Protein 5J7M (pdb70)

Secondary structure (DSSP, 8-state):
---EE-TTTS--EEETTEEE--GGGG--TT---B--EEE-TT-BPPPB--SSEEEEEEEES-EEEEETTEEEEE-TT-EEEEPTT--EEEE---SSPPEEEEEEEE-HHHHHHHHHHT-/---EE-TTTS--EEETTEEE--GGGG--TT---B--EEE-TT-BPPPB--SSEEEEEEEESEEEEEETTEEEEEETT-EEEEPTT--EEEE---SS--EEEEEEEE-HHHHHHHHHHT-

Sequence (238 aa):
NARTFDLVTGESLFVNDLRVVRWEQYGLGTAPFQAWYSVPPGDESPIDQHPELELSIVVAGTAHVTVGDTVHEVPHGNAFLLNSLEAHVVQNRSADEVLTVFSAYWYPEAATAAAEALANARTFDLVTGESLFVNDLRVVRWEQYGLGTAPFQAWYSVPPGDESPIDQHPELELSIVVAGTAHVTVGDTVHEVPHGNAFLLNSLEAHVVQNRSADEVLTVFSAYWYPEAATAAAEALA

CATH classification: 2.60.120.10

InterPro domains:
  IPR011051 RmlC-like cupin domain superfamily [SSF51182] (30-110)
  IPR013096 Cupin 2, conserved barrel [PF07883] (37-99)
  IPR014710 RmlC-like jelly roll fold [G3DSA:2.60.120.10] (1-120)

Foldseek 3Di:
DLDDDDPVPADWDDDPNKTDRWCVVVVPPPVQWTKKIKAFAFGKHDKDFAQKKKKKAWQWAWKFKDFPHDTDIAGHGGMDIGHHGTIIMIHRNDPGIMIMMMMIIHHPVSVVVVVVVVD/DLDDDDPPPADWDDDPNKTHRWCVVVVPDVVQWTKKIKAPAFGKGDKDFAQKKKKKAKQWAWKFKDWPNDTDIAGHGGMDIGHGGTIMMIGHNDPHIMIMMMMIIHHPVSVVVVVVVVD

Radius of gyration: 17.32 Å; Cα contacts (8 Å, |Δi|>4): 605; chains: 2; bounding box: 40×47×52 Å

Nearest PDB structures (foldseek):
  5j7m-assembly1_B  TM=1.005E+00  e=1.121E-20  Kribbella flavida DSM 17836
  8hjx-assembly1_B  TM=7.640E-01  e=4.076E-07  Thermotoga maritima MSB8
  8hjz-assembly1_B  TM=7.749E-01  e=4.781E-07  Thermotoga maritima MSB8
  8zyg-assembly1_B  TM=7.514E-01  e=5.608E-07  Thermotoga maritima MSB8
  6l2f-assembly1_B  TM=7.512E-01  e=1.385E-06  Thermotoga maritima MSB8

Solvent-accessible surface area: 10996 Å² total

Structure (mmCIF, N/CA/C/O backbone):
data_5J7M
#
_entry.id   5J7M
#
_cell.length_a   61.162
_cell.length_b   61.162
_cell.length_c   120.973
_cell.angle_alpha   90.000
_cell.angle_beta   90.000
_cell.angle_gamma   120.000
#
_symmetry.space_group_name_H-M   'P 61'
#
loop_
_entity.id
_entity.type
_entity.pdbx_description
1 polymer 'Cupin 2 conserved barrel domain protein'
2 non-polymer ETHANOL
3 non-polymer 'NICKEL (II) ION'
4 non-polymer DI(HYDROXYETHYL)ETHER
5 non-polymer 'ACETATE ION'
6 water water
#
loop_
_atom_site.group_PDB
_atom_site.id
_atom_site.type_symbol
_atom_site.label_atom_id
_atom_site.label_alt_id
_atom_site.label_comp_id
_atom_site.label_asym_id
_atom_site.label_entity_id
_atom_site.label_seq_id
_atom_site.pdbx_PDB_ins_code
_atom_site.Cartn_x
_atom_site.Cartn_y
_atom_site.Cartn_z
_atom_site.occupancy
_atom_site.B_iso_or_equiv
_atom_site.auth_seq_id
_atom_site.auth_comp_id
_atom_site.auth_asym_id
_atom_site.auth_atom_id
_atom_site.pdbx_PDB_model_num
ATOM 1 N N . ASN A 1 2 ? 12.190 33.229 16.004 1.00 60.11 -1 ASN A N 1
ATOM 2 C CA . ASN A 1 2 ? 13.492 33.876 15.836 1.00 52.91 -1 ASN A CA 1
ATOM 3 C C . ASN A 1 2 ? 14.568 32.840 15.538 1.00 49.58 -1 ASN A C 1
ATOM 4 O O . ASN A 1 2 ? 15.229 32.908 14.501 1.00 50.36 -1 ASN A 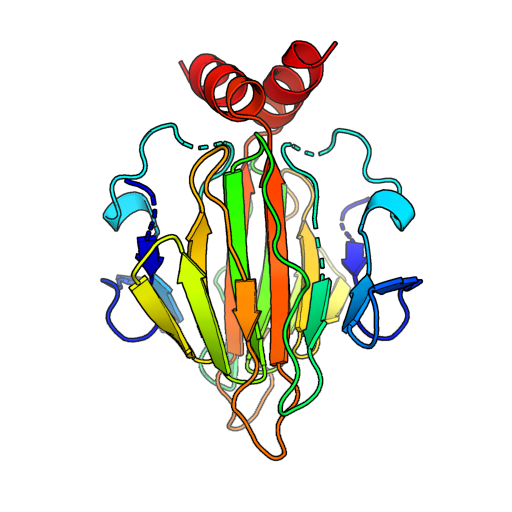O 1
ATOM 6 N N . ALA A 1 3 ? 14.723 31.874 16.451 1.00 45.72 0 ALA A N 1
ATOM 7 C CA . ALA A 1 3 ? 15.769 30.860 16.308 1.00 43.36 0 ALA A CA 1
ATOM 8 C C . ALA A 1 3 ? 15.511 29.944 15.118 1.00 34.42 0 ALA A C 1
ATOM 9 O O . ALA A 1 3 ? 16.436 29.624 14.354 1.00 30.08 0 ALA A O 1
ATOM 19 N N . ARG A 1 5 ? 12.224 28.541 12.274 1.00 33.47 2 ARG A N 1
ATOM 20 C CA . ARG A 1 5 ? 10.885 28.570 11.693 1.00 32.88 2 ARG A CA 1
ATOM 21 C C . ARG A 1 5 ? 10.700 27.370 10.789 1.00 26.15 2 ARG A C 1
ATOM 22 O O . ARG A 1 5 ? 11.633 26.968 10.089 1.00 24.43 2 ARG A O 1
ATOM 30 N N . THR A 1 6 ? 9.495 26.817 10.786 1.00 21.02 3 THR A N 1
ATOM 31 C CA . THR A 1 6 ? 9.137 25.768 9.845 1.00 24.91 3 THR A CA 1
ATOM 32 C C . THR A 1 6 ? 8.086 26.286 8.876 1.00 28.18 3 THR A C 1
ATOM 33 O O . THR A 1 6 ? 7.360 27.244 9.157 1.00 30.64 3 THR A O 1
ATOM 37 N N . PHE A 1 7 ? 8.014 25.634 7.721 1.00 26.33 4 PHE A N 1
ATOM 38 C CA . PHE A 1 7 ? 7.088 26.045 6.678 1.00 25.90 4 PHE A CA 1
ATOM 39 C C . PHE A 1 7 ? 6.432 24.796 6.130 1.00 22.47 4 PHE A C 1
ATOM 40 O O . PHE A 1 7 ? 7.103 23.785 5.902 1.00 20.16 4 PHE A O 1
ATOM 48 N N . ASP A 1 8 ? 5.122 24.865 5.935 1.00 19.62 5 ASP A N 1
ATOM 49 C CA . ASP A 1 8 ? 4.311 23.684 5.651 1.00 21.35 5 ASP A CA 1
ATOM 50 C C . ASP A 1 8 ? 3.743 23.767 4.236 1.00 22.86 5 ASP A C 1
ATOM 51 O O . ASP A 1 8 ? 2.930 24.651 3.932 1.00 19.89 5 ASP A O 1
ATOM 56 N N . LEU A 1 9 ? 4.161 22.834 3.379 1.00 14.87 6 LEU A N 1
ATOM 57 C CA . LEU A 1 9 ? 3.674 22.818 2.001 1.00 21.18 6 LEU A CA 1
ATOM 58 C C . LEU A 1 9 ? 2.157 22.638 1.932 1.00 22.71 6 LEU A C 1
ATOM 59 O O . LEU A 1 9 ? 1.484 23.248 1.096 1.00 22.39 6 LEU A O 1
ATOM 64 N N . VAL A 1 10 ? 1.602 21.797 2.793 1.00 22.16 7 VAL A N 1
ATOM 65 C CA . VAL A 1 10 ? 0.187 21.472 2.677 1.00 26.39 7 VAL A CA 1
ATOM 66 C C . VAL A 1 10 ? -0.718 22.610 3.175 1.00 27.83 7 VAL A C 1
ATOM 67 O O . VAL A 1 10 ? -1.810 22.815 2.635 1.00 26.20 7 VAL A O 1
ATOM 71 N N . THR A 1 11 ? -0.311 23.361 4.200 1.00 16.72 8 THR A N 1
ATOM 72 C CA . THR A 1 11 ? -1.189 24.368 4.787 1.00 24.81 8 THR A CA 1
ATOM 73 C C . THR A 1 11 ? -0.817 25.790 4.433 1.00 25.57 8 THR A C 1
ATOM 74 O O . THR A 1 11 ? -1.503 26.712 4.885 1.00 25.48 8 THR A O 1
ATOM 78 N N . GLY A 1 12 ? 0.272 26.009 3.702 1.00 22.13 9 GLY A N 1
ATOM 79 C CA . GLY A 1 12 ? 0.591 27.361 3.278 1.00 22.68 9 GLY A CA 1
ATOM 80 C C . GLY A 1 12 ? -0.524 27.936 2.426 1.00 19.80 9 GLY A C 1
ATOM 81 O O . GLY A 1 12 ? -1.277 27.207 1.792 1.00 24.27 9 GLY A O 1
ATOM 82 N N . GLU A 1 13 ? -0.647 29.262 2.426 1.00 21.62 10 GLU A N 1
ATOM 83 C CA . GLU A 1 13 ? -1.588 29.884 1.503 1.00 24.77 10 GLU A CA 1
ATOM 84 C C . GLU A 1 13 ? -1.183 29.584 0.063 1.00 19.08 10 GLU A C 1
ATOM 85 O O . GLU A 1 13 ? 0.002 29.572 -0.273 1.00 23.98 10 GLU A O 1
ATOM 91 N N . SER A 1 14 ? -2.171 29.404 -0.799 1.00 17.95 11 SER A N 1
ATOM 92 C CA . SER A 1 14 ? -1.944 29.003 -2.175 1.00 22.19 11 SER A CA 1
ATOM 93 C C . SER A 1 14 ? -2.663 29.950 -3.135 1.00 27.46 11 SER A C 1
ATOM 94 O O . SER A 1 14 ? -3.668 30.573 -2.795 1.00 20.46 11 SER A O 1
ATOM 97 N N . LEU A 1 15 ? -2.119 30.083 -4.334 1.00 19.12 12 LEU A N 1
ATOM 98 C CA . LEU A 1 15 ? -2.895 30.561 -5.463 1.00 23.64 12 LEU A CA 1
ATOM 99 C C . LEU A 1 15 ? -2.716 29.537 -6.568 1.00 22.50 12 LEU A C 1
ATOM 100 O O . LEU A 1 15 ? -1.838 28.675 -6.503 1.00 20.80 12 LEU A O 1
ATOM 105 N N . PHE A 1 16 ? -3.526 29.656 -7.605 1.00 23.94 13 PHE A N 1
ATOM 106 C CA . PHE A 1 16 ? -3.488 28.724 -8.719 1.00 21.31 13 PHE A CA 1
ATOM 107 C C . PHE A 1 16 ? -3.148 29.477 -9.990 1.00 24.90 13 PHE A C 1
ATOM 108 O O . PHE A 1 16 ? -3.726 30.532 -10.275 1.00 26.17 13 PHE A O 1
ATOM 116 N N . VAL A 1 17 ? -2.171 28.959 -10.712 1.00 22.21 14 VAL A N 1
ATOM 117 C CA . VAL A 1 17 ? -1.854 29.400 -12.060 1.00 22.23 14 VAL A CA 1
ATOM 118 C C . VAL A 1 17 ? -2.373 28.286 -12.953 1.00 25.19 14 VAL A C 1
ATOM 119 O O . VAL A 1 17 ? -1.780 27.202 -13.007 1.00 19.73 14 VAL A O 1
ATOM 123 N N . ASN A 1 18 ? -3.497 28.541 -13.617 1.00 20.26 15 ASN A N 1
ATOM 124 C CA . ASN A 1 18 ? -4.267 27.470 -14.229 1.00 24.44 15 ASN A CA 1
ATOM 125 C C . ASN A 1 18 ? -4.536 26.429 -13.156 1.00 25.07 15 ASN A C 1
ATOM 126 O O . ASN A 1 18 ? -5.109 26.767 -12.113 1.00 23.26 15 ASN A O 1
ATOM 131 N N . ASP A 1 19 ? -4.110 25.185 -13.364 1.00 20.26 16 ASP A N 1
ATOM 132 C CA . ASP A 1 19 ? -4.345 24.140 -12.375 1.00 27.13 16 ASP A CA 1
ATOM 133 C C . ASP A 1 19 ? -3.144 23.865 -11.468 1.00 24.33 16 ASP A C 1
ATOM 134 O O . ASP A 1 19 ? -3.208 22.951 -10.644 1.00 23.60 16 ASP A O 1
ATOM 139 N N . LEU A 1 20 ? -2.065 24.635 -11.587 1.00 20.99 17 LEU A N 1
ATOM 140 C CA . LEU A 1 20 ? -0.879 24.465 -10.748 1.00 15.69 17 LEU A CA 1
ATOM 141 C C . LEU A 1 20 ? -1.060 25.222 -9.439 1.00 19.97 17 LEU A C 1
ATOM 142 O O . LEU A 1 20 ? -1.430 26.400 -9.443 1.00 16.93 17 LEU A O 1
ATOM 147 N N . ARG A 1 21 ? -0.780 24.552 -8.331 1.00 16.93 18 ARG A N 1
ATOM 148 C CA . ARG A 1 21 ? -0.899 25.134 -7.003 1.00 16.00 18 ARG A CA 1
ATOM 149 C C . ARG A 1 21 ? 0.448 25.742 -6.632 1.00 18.30 18 ARG A C 1
ATOM 150 O O . ARG A 1 21 ? 1.464 25.039 -6.616 1.00 22.23 18 ARG A O 1
ATOM 158 N N . VAL A 1 22 ? 0.453 27.036 -6.336 1.00 20.49 19 VAL A N 1
ATOM 159 C CA . VAL A 1 22 ? 1.660 27.793 -6.018 1.00 24.87 19 VAL A CA 1
ATOM 160 C C . VAL A 1 22 ? 1.548 28.314 -4.593 1.00 24.01 19 VAL A C 1
ATOM 161 O O . VAL A 1 22 ? 0.583 29.005 -4.254 1.00 24.98 19 VAL A O 1
ATOM 165 N N . VAL A 1 23 ? 2.546 28.013 -3.775 1.00 21.66 20 VAL A N 1
ATOM 166 C CA . VAL A 1 23 ? 2.639 28.512 -2.408 1.00 22.84 20 VAL A CA 1
ATOM 167 C C . VAL A 1 23 ? 3.822 29.479 -2.380 1.00 22.83 20 VAL A C 1
ATOM 168 O O . VAL A 1 23 ? 4.986 29.058 -2.354 1.00 22.35 20 VAL A O 1
ATOM 172 N N . ARG A 1 24 ? 3.543 30.779 -2.395 1.00 22.39 21 ARG A N 1
ATOM 173 C CA . ARG A 1 24 ? 4.596 31.797 -2.442 1.00 21.87 21 ARG A CA 1
ATOM 174 C C . ARG A 1 24 ? 5.080 32.153 -1.042 1.00 21.32 21 ARG A C 1
ATOM 175 O O . ARG A 1 24 ? 4.277 32.366 -0.131 1.00 19.89 21 ARG A O 1
ATOM 183 N N . TRP A 1 25 ? 6.403 32.240 -0.875 1.00 19.45 22 TRP A N 1
ATOM 184 C CA . TRP A 1 25 ? 6.948 32.471 0.458 1.00 22.65 22 TRP A CA 1
ATOM 185 C C . TRP A 1 25 ? 6.854 33.927 0.909 1.00 30.61 22 TRP A C 1
ATOM 186 O O . TRP A 1 25 ? 7.146 34.207 2.083 1.00 27.11 22 TRP A O 1
ATOM 197 N N . GLU A 1 26 ? 6.447 34.849 0.022 1.00 25.26 23 GLU A N 1
ATOM 198 C CA . GLU A 1 26 ? 6.070 36.192 0.465 1.00 26.15 23 GLU A CA 1
ATOM 199 C C . GLU A 1 26 ? 5.163 36.146 1.685 1.00 22.13 23 GLU A C 1
ATOM 200 O O . GLU A 1 26 ? 5.246 37.021 2.549 1.00 23.90 23 GLU A O 1
ATOM 206 N N . GLN A 1 27 ? 4.314 35.119 1.795 1.00 23.20 24 GLN A N 1
ATOM 207 C CA . GLN A 1 27 ? 3.352 35.042 2.889 1.00 27.14 24 GLN A CA 1
ATOM 208 C C . GLN A 1 27 ? 3.995 34.839 4.257 1.00 28.97 24 GLN A C 1
ATOM 209 O O . GLN A 1 27 ? 3.302 34.984 5.270 1.00 25.78 24 GLN A O 1
ATOM 215 N N . TYR A 1 28 ? 5.273 34.480 4.320 1.00 21.47 25 TYR A N 1
ATOM 216 C CA . TYR A 1 28 ? 5.908 34.249 5.606 1.00 24.46 25 TYR A CA 1
ATOM 217 C C . TYR A 1 28 ? 6.580 35.491 6.173 1.00 28.55 25 TYR A C 1
ATOM 218 O O . TYR A 1 28 ? 7.063 35.443 7.310 1.00 29.64 25 TYR A O 1
ATOM 227 N N . GLY A 1 29 ? 6.617 36.588 5.417 1.00 26.49 26 GLY A N 1
ATOM 228 C CA . GLY A 1 29 ? 7.168 37.838 5.897 1.00 29.19 26 GLY A CA 1
ATOM 229 C C . GLY A 1 29 ? 8.607 37.684 6.339 1.00 36.09 26 GLY A C 1
ATOM 230 O O . GLY A 1 29 ? 8.966 38.065 7.455 1.00 36.52 26 GLY A O 1
ATOM 231 N N . LEU A 1 30 ? 9.435 37.085 5.487 1.00 30.78 27 LEU A N 1
ATOM 232 C CA . LEU A 1 30 ? 10.828 36.874 5.843 1.00 34.13 27 LEU A CA 1
ATOM 233 C C . LEU A 1 30 ? 11.676 38.102 5.579 1.00 39.88 27 LEU A C 1
ATOM 234 O O . LEU A 1 30 ? 12.859 38.108 5.939 1.00 31.67 27 LEU A O 1
ATOM 239 N N . GLY A 1 31 ? 11.093 39.127 4.963 1.00 46.23 28 GLY A N 1
ATOM 240 C CA . GLY A 1 31 ? 11.799 40.334 4.607 1.00 40.25 28 GLY A CA 1
ATOM 241 C C . GLY A 1 31 ? 13.110 40.063 3.911 1.00 36.69 28 GLY A C 1
ATOM 242 O O . GLY A 1 31 ? 13.148 39.451 2.843 1.00 33.34 28 GLY A O 1
ATOM 243 N N . THR A 1 32 ? 14.191 40.476 4.562 1.00 38.32 29 THR A N 1
ATOM 244 C CA . THR A 1 32 ? 15.524 40.542 3.991 1.00 39.75 29 THR A CA 1
ATOM 245 C C . THR A 1 32 ? 16.426 39.377 4.400 1.00 35.18 29 THR A C 1
ATOM 246 O O . THR A 1 32 ? 17.593 39.339 3.992 1.00 41.76 29 THR A O 1
ATOM 250 N N . ALA A 1 33 ? 15.904 38.413 5.164 1.00 36.50 30 ALA A N 1
ATOM 251 C CA . ALA A 1 33 ? 16.736 37.381 5.774 1.00 29.70 30 ALA A CA 1
ATOM 252 C C . ALA A 1 33 ? 17.347 36.440 4.749 1.00 27.92 30 ALA A C 1
ATOM 253 O O . ALA A 1 33 ? 18.439 35.910 4.975 1.00 28.95 30 ALA A O 1
ATOM 263 N N . PRO A 1 35 ? 18.611 35.682 0.665 1.00 26.54 32 PRO A N 1
ATOM 264 C CA . PRO A 1 35 ? 19.068 36.431 -0.514 1.00 24.30 32 PRO A CA 1
ATOM 265 C C . PRO A 1 35 ? 18.378 35.982 -1.793 1.00 25.84 32 PRO A C 1
ATOM 266 O O . PRO A 1 35 ? 18.924 36.107 -2.895 1.00 27.25 32 PRO A O 1
ATOM 270 N N . PHE A 1 36 ? 17.169 35.454 -1.658 1.00 17.96 33 PHE A N 1
ATOM 271 C CA . PHE A 1 36 ? 16.411 34.975 -2.799 1.00 15.32 33 PHE A CA 1
ATOM 272 C C . PHE A 1 36 ? 14.944 34.926 -2.408 1.00 18.79 33 PHE A C 1
ATOM 273 O O . PHE A 1 36 ? 14.601 34.962 -1.225 1.00 21.76 33 PHE A O 1
ATOM 281 N N . GLN A 1 37 ? 14.084 34.823 -3.409 1.00 17.00 34 GLN A N 1
ATOM 282 C CA . GLN A 1 37 ? 12.672 34.545 -3.173 1.00 22.96 34 GLN A CA 1
ATOM 283 C C . GLN A 1 37 ? 12.411 33.057 -3.360 1.00 20.87 34 GLN A C 1
ATOM 284 O O . GLN A 1 37 ? 13.220 32.349 -3.961 1.00 19.96 34 GLN A O 1
ATOM 290 N N . ALA A 1 38 ? 11.273 32.579 -2.845 1.00 14.46 35 ALA A N 1
ATOM 291 C CA . ALA A 1 38 ? 10.998 31.145 -2.941 1.00 21.41 35 ALA A CA 1
ATOM 292 C C . ALA A 1 38 ? 9.512 30.843 -3.076 1.00 24.06 35 ALA A C 1
ATOM 293 O O . ALA A 1 38 ? 8.649 31.681 -2.811 1.00 18.67 35 ALA A O 1
ATOM 303 N N . TRP A 1 40 ? 6.804 26.929 -3.329 1.00 15.64 37 TRP A N 1
ATOM 304 C CA . TRP A 1 40 ? 6.508 25.601 -3.847 1.00 20.73 37 TRP A CA 1
ATOM 305 C C . TRP A 1 40 ? 5.483 25.745 -4.962 1.00 18.62 37 TRP A C 1
ATOM 306 O O . TRP A 1 40 ? 4.654 26.659 -4.950 1.00 19.69 37 TRP A O 1
ATOM 317 N N . TYR A 1 41 ? 5.550 24.847 -5.933 1.00 15.27 38 TYR A N 1
ATOM 318 C CA . TYR A 1 41 ? 4.440 24.664 -6.853 1.00 19.83 38 TYR A CA 1
ATOM 319 C C . TYR A 1 41 ? 4.296 23.185 -7.150 1.00 14.18 38 TYR A C 1
ATOM 320 O O . TYR A 1 41 ? 5.271 22.428 -7.119 1.00 18.03 38 TYR A O 1
ATOM 329 N N . SER A 1 42 ? 3.060 22.786 -7.408 1.00 14.84 39 SER A N 1
ATOM 330 C CA . SER A 1 42 ? 2.699 21.412 -7.710 1.00 12.21 39 SER A CA 1
ATOM 331 C C . SER A 1 42 ? 1.990 21.371 -9.053 1.00 25.60 39 SER A C 1
ATOM 332 O O . SER A 1 42 ? 1.145 22.222 -9.352 1.00 22.91 39 SER A O 1
ATOM 335 N N . VAL A 1 43 ? 2.362 20.402 -9.870 1.00 17.29 40 VAL A N 1
ATOM 336 C CA . VAL A 1 43 ? 1.824 20.250 -11.214 1.00 17.74 40 VAL A CA 1
ATOM 337 C C . VAL A 1 43 ? 0.981 18.981 -11.214 1.00 24.57 40 VAL A C 1
ATOM 338 O O . VAL A 1 43 ? 1.505 17.907 -10.890 1.00 22.60 40 VAL A O 1
ATOM 342 N N . PRO A 1 44 ? -0.304 19.048 -11.551 1.00 29.28 41 PRO A N 1
ATOM 343 C CA . PRO A 1 44 ? -1.129 17.827 -11.604 1.00 22.63 41 PRO A CA 1
ATOM 344 C C . PRO A 1 44 ? -0.619 16.867 -12.663 1.00 25.49 41 PRO A C 1
ATOM 345 O O . PRO A 1 44 ? 0.090 17.270 -13.597 1.00 21.85 41 PRO A O 1
ATOM 349 N N . PRO A 1 45 ? -0.964 15.587 -12.561 1.00 28.85 42 PRO A N 1
ATOM 350 C CA . PRO A 1 45 ? -0.525 14.628 -13.578 1.00 26.04 42 PRO A CA 1
ATOM 351 C C . PRO A 1 45 ? -1.031 15.020 -14.961 1.00 22.95 42 PRO A C 1
ATOM 352 O O . PRO A 1 45 ? -2.167 15.466 -15.126 1.00 31.20 42 PRO A O 1
ATOM 356 N N . GLY A 1 46 ? -0.158 14.877 -15.954 1.00 23.72 43 GLY A N 1
ATOM 357 C CA . GLY A 1 46 ? -0.487 15.235 -17.322 1.00 20.44 43 GLY A CA 1
ATOM 358 C C . GLY A 1 46 ? -0.629 16.715 -17.599 1.00 25.44 43 GLY A C 1
ATOM 359 O O . GLY A 1 46 ? -1.171 17.083 -18.641 1.00 34.57 43 GLY A O 1
ATOM 360 N N . ASP A 1 47 ? -0.164 17.578 -16.711 1.00 26.74 44 ASP A N 1
ATOM 361 C CA . ASP A 1 47 ? -0.294 19.019 -16.882 1.00 22.36 44 ASP A CA 1
ATOM 362 C C . ASP A 1 47 ? 1.079 19.660 -17.064 1.00 26.24 44 ASP A C 1
ATOM 363 O O . ASP A 1 47 ? 2.122 19.008 -16.913 1.00 21.62 44 ASP A O 1
ATOM 368 N N . GLU A 1 48 ? 1.079 20.956 -17.388 1.00 25.15 45 GLU A N 1
ATOM 369 C CA . GLU A 1 48 ? 2.340 21.671 -17.521 1.00 27.61 45 GLU A CA 1
ATOM 370 C C . GLU A 1 48 ? 2.160 23.147 -17.186 1.00 29.40 45 GLU A C 1
ATOM 371 O O . GLU A 1 48 ? 1.065 23.703 -17.309 1.00 29.99 45 GLU A O 1
ATOM 377 N N . SER A 1 49 ? 3.254 23.772 -16.760 1.00 23.30 46 SER A N 1
ATOM 378 C CA . SER A 1 49 ? 3.229 25.193 -16.466 1.00 25.62 46 SER A CA 1
ATOM 379 C C . SER A 1 49 ? 3.070 25.997 -17.753 1.00 26.45 46 SER A C 1
ATOM 380 O O . SER A 1 49 ? 3.466 25.544 -18.829 1.00 27.54 46 SER A O 1
ATOM 383 N N . PRO A 1 50 ? 2.490 27.192 -17.673 1.00 28.82 47 PRO A N 1
ATOM 384 C CA . PRO A 1 50 ? 2.621 28.139 -18.786 1.00 20.58 47 PRO A CA 1
ATOM 385 C C . PRO A 1 50 ? 4.084 28.502 -18.993 1.00 23.50 47 PRO A C 1
ATOM 386 O O . PRO A 1 50 ? 4.892 28.470 -18.059 1.00 32.15 47 PRO A O 1
ATOM 390 N N . ILE A 1 51 ? 4.435 28.834 -20.237 1.00 21.44 48 ILE A N 1
ATOM 391 C CA . ILE A 1 51 ? 5.826 29.180 -20.527 1.00 25.21 48 ILE A CA 1
ATOM 392 C C . ILE A 1 51 ? 6.250 30.336 -19.631 1.00 29.56 48 ILE A C 1
ATOM 393 O O . ILE A 1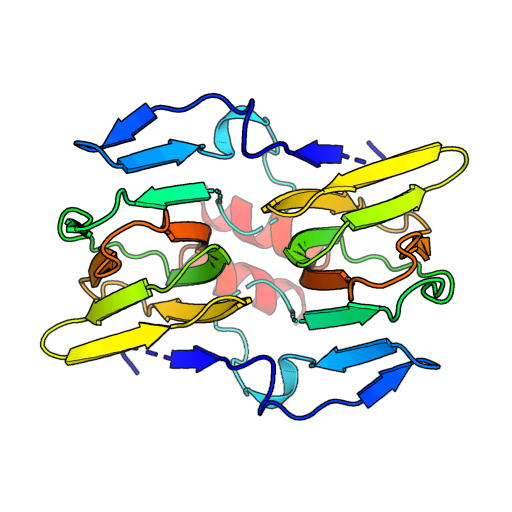 51 ? 5.497 31.298 -19.418 1.00 26.11 48 ILE A O 1
ATOM 398 N N . ASP A 1 52 ? 7.444 30.220 -19.053 1.00 27.27 49 ASP A N 1
ATOM 399 C CA . ASP A 1 52 ? 7.926 31.179 -18.076 1.00 26.81 49 ASP A CA 1
ATOM 400 C C . ASP A 1 52 ? 9.287 31.687 -18.517 1.00 27.01 49 ASP A C 1
ATOM 401 O O . ASP A 1 52 ? 10.099 30.919 -19.038 1.00 29.71 49 ASP A O 1
ATOM 406 N N . GLN A 1 53 ? 9.538 32.979 -18.303 1.00 21.56 50 GLN A N 1
ATOM 407 C CA . GLN A 1 53 ? 10.835 33.575 -18.623 1.00 23.93 50 GLN A CA 1
ATOM 408 C C . GLN A 1 53 ? 11.001 34.825 -17.768 1.00 30.04 50 GLN A C 1
ATOM 409 O O . GLN A 1 53 ? 10.063 35.618 -17.674 1.00 29.86 50 GLN A O 1
ATOM 415 N N . HIS A 1 54 ? 12.165 35.003 -17.139 1.00 27.35 51 HIS A N 1
ATOM 416 C CA . HIS A 1 54 ? 12.340 36.097 -16.185 1.00 28.14 51 HIS A CA 1
ATOM 417 C C . HIS A 1 54 ? 13.832 36.345 -15.982 1.00 26.48 51 HIS A C 1
ATOM 418 O O . HIS A 1 54 ? 14.648 35.439 -16.186 1.00 25.30 51 HIS A O 1
ATOM 425 N N . PRO A 1 55 ? 14.220 37.561 -15.567 1.00 26.95 52 PRO A N 1
ATOM 426 C CA . PRO A 1 55 ? 15.646 37.820 -15.345 1.00 29.67 52 PRO A CA 1
ATOM 427 C C . PRO A 1 55 ? 16.216 37.029 -14.192 1.00 30.52 52 PRO A C 1
ATOM 428 O O . PRO A 1 55 ? 17.426 36.776 -14.188 1.00 24.88 52 PRO A O 1
ATOM 432 N N . GLU A 1 56 ? 15.396 36.608 -13.228 1.00 24.32 53 GLU A N 1
ATOM 433 C CA . GLU A 1 56 ? 15.934 35.849 -12.109 1.00 20.89 53 GLU A CA 1
ATOM 434 C C . GLU A 1 56 ? 16.447 34.502 -12.582 1.00 22.32 53 GLU A C 1
ATOM 435 O O . GLU A 1 56 ? 15.820 33.847 -13.417 1.00 26.97 53 GLU A O 1
ATOM 441 N N . LEU A 1 57 ? 17.610 34.102 -12.063 1.00 23.67 54 LEU A N 1
ATOM 442 C CA . LEU A 1 57 ? 17.961 32.690 -12.085 1.00 21.90 54 LEU A CA 1
ATOM 443 C C . LEU A 1 57 ? 17.029 31.935 -11.148 1.00 24.21 54 LEU A C 1
ATOM 444 O O . LEU A 1 57 ? 16.471 32.498 -10.204 1.00 23.03 54 LEU A O 1
ATOM 449 N N . GLU A 1 58 ? 16.869 30.642 -11.404 1.00 21.30 55 GLU A N 1
ATOM 450 C CA . GLU A 1 58 ? 15.950 29.831 -10.612 1.00 19.11 55 GLU A CA 1
ATOM 451 C C . GLU A 1 58 ? 16.561 28.469 -10.362 1.00 19.97 55 GLU A C 1
ATOM 452 O O . GLU A 1 58 ? 16.876 27.743 -11.313 1.00 23.60 55 GLU A O 1
ATOM 458 N N . LEU A 1 59 ? 16.698 28.125 -9.083 1.00 18.34 56 LEU A N 1
ATOM 459 C CA . LEU A 1 59 ? 17.096 26.796 -8.644 1.00 12.97 56 LEU A CA 1
ATOM 460 C C . LEU A 1 59 ? 15.859 26.059 -8.154 1.00 20.21 56 LEU A C 1
ATOM 461 O O . LEU A 1 59 ? 15.140 26.559 -7.281 1.00 24.22 56 LEU A O 1
ATOM 466 N N . SER A 1 60 ? 15.613 24.877 -8.709 1.00 21.00 57 SER A N 1
ATOM 467 C CA . SER A 1 60 ? 14.434 24.089 -8.380 1.00 14.53 57 SER A CA 1
ATOM 468 C C . SER A 1 60 ? 14.860 22.726 -7.864 1.00 18.60 57 SER A C 1
ATOM 469 O O . SER A 1 60 ? 15.681 22.048 -8.490 1.00 21.19 57 SER A O 1
ATOM 472 N N . ILE A 1 61 ? 14.305 22.334 -6.729 1.00 15.60 58 ILE A N 1
ATOM 473 C CA . ILE A 1 61 ? 14.468 20.991 -6.188 1.00 16.15 58 ILE A CA 1
ATOM 474 C C . ILE A 1 61 ? 13.181 20.217 -6.429 1.00 21.95 58 ILE A C 1
ATOM 475 O O . ILE A 1 61 ? 12.095 20.693 -6.078 1.00 19.22 58 ILE A O 1
ATOM 480 N N . VAL A 1 62 ? 13.288 19.012 -6.977 1.00 18.36 59 VAL A N 1
ATOM 481 C CA . VAL A 1 62 ? 12.093 18.196 -7.175 1.00 13.82 59 VAL A CA 1
ATOM 482 C C . VAL A 1 62 ? 11.796 17.491 -5.863 1.00 21.09 59 VAL A C 1
ATOM 483 O O . VAL A 1 62 ? 12.485 16.536 -5.498 1.00 19.28 59 VAL A O 1
ATOM 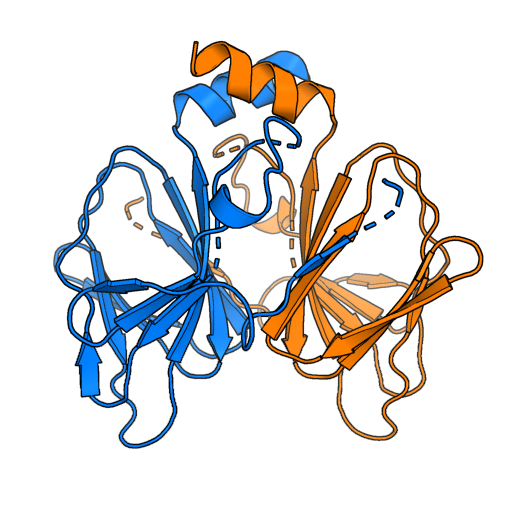487 N N . VAL A 1 63 ? 10.763 17.959 -5.160 1.00 19.58 60 VAL A N 1
ATOM 488 C CA . VAL A 1 63 ? 10.415 17.408 -3.852 1.00 24.24 60 VAL A CA 1
ATOM 489 C C . VAL A 1 63 ? 9.615 16.100 -3.968 1.00 28.20 60 VAL A C 1
ATOM 490 O O . VAL A 1 63 ? 9.727 15.215 -3.106 1.00 28.21 60 VAL A O 1
ATOM 494 N N . ALA A 1 64 ? 8.797 15.956 -5.005 1.00 22.68 61 ALA A N 1
ATOM 495 C CA . ALA A 1 64 ? 7.999 14.755 -5.211 1.00 19.23 61 ALA A CA 1
ATOM 496 C C . ALA A 1 64 ? 7.718 14.601 -6.698 1.00 19.84 61 ALA A C 1
ATOM 497 O O . ALA A 1 64 ? 7.522 15.594 -7.402 1.00 19.01 61 ALA A O 1
ATOM 499 N N . GLY A 1 65 ? 7.717 13.364 -7.174 1.00 13.84 62 GLY A N 1
ATOM 500 C CA . GLY A 1 65 ? 7.441 13.113 -8.576 1.00 15.22 62 GLY A CA 1
ATOM 501 C C . GLY A 1 65 ? 8.648 13.337 -9.471 1.00 17.44 62 GLY A C 1
ATOM 502 O O . GLY A 1 65 ? 9.796 13.288 -9.038 1.00 23.03 62 GLY A O 1
ATOM 503 N N . THR A 1 66 ? 8.361 13.593 -10.752 1.00 20.24 63 THR A N 1
ATOM 504 C CA . THR A 1 66 ? 9.365 13.744 -11.800 1.00 25.25 63 THR A CA 1
ATOM 505 C C . THR A 1 66 ? 9.025 14.946 -12.676 1.00 23.54 63 THR A C 1
ATOM 506 O O . THR A 1 66 ? 7.892 15.072 -13.147 1.00 17.85 63 THR A O 1
ATOM 510 N N . ALA A 1 67 ? 10.010 15.816 -12.907 1.00 18.51 64 ALA A N 1
ATOM 511 C CA . ALA A 1 67 ? 9.833 16.964 -13.786 1.00 19.00 64 ALA A CA 1
ATOM 512 C C . ALA A 1 67 ? 10.422 16.683 -15.164 1.00 21.41 64 ALA A C 1
ATOM 513 O O . ALA A 1 67 ? 11.512 16.119 -15.286 1.00 24.49 64 ALA A O 1
ATOM 515 N N . HIS A 1 68 ?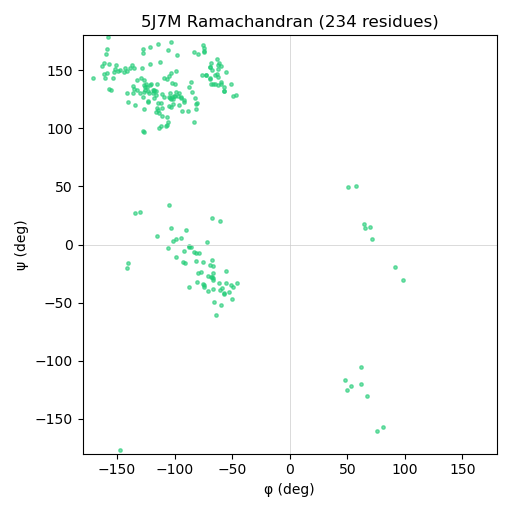 9.696 17.088 -16.197 1.00 19.11 65 HIS A N 1
ATOM 516 C CA . HIS A 1 68 ? 10.233 17.222 -17.548 1.00 24.40 65 HIS A CA 1
ATOM 517 C C . HIS A 1 68 ? 10.274 18.706 -17.870 1.00 28.17 65 HIS A C 1
ATOM 518 O O . HIS A 1 68 ? 9.225 19.343 -18.007 1.00 26.90 65 HIS A O 1
ATOM 525 N N . VAL A 1 69 ? 11.479 19.260 -17.958 1.00 26.58 66 VAL A N 1
ATOM 526 C CA . VAL A 1 69 ? 11.670 20.689 -18.156 1.00 25.08 66 VAL A CA 1
ATOM 527 C C . VAL A 1 69 ? 12.048 20.915 -19.608 1.00 22.93 66 VAL A C 1
ATOM 528 O O . VAL A 1 69 ? 13.079 20.415 -20.069 1.00 25.80 66 VAL A O 1
ATOM 532 N N . THR A 1 70 ? 11.223 21.660 -20.336 1.00 23.19 67 THR A N 1
ATOM 533 C CA . THR A 1 70 ? 11.590 22.133 -21.669 1.00 24.34 67 THR A CA 1
ATOM 534 C C . THR A 1 70 ? 12.196 23.531 -21.566 1.00 24.21 67 THR A C 1
ATOM 535 O O . THR A 1 70 ? 11.518 24.479 -21.157 1.00 26.43 67 THR A O 1
ATOM 539 N N . VAL A 1 71 ? 13.473 23.658 -21.912 1.00 26.99 68 VAL A N 1
ATOM 540 C CA . VAL A 1 71 ? 14.134 24.957 -22.000 1.00 36.10 68 VAL A CA 1
ATOM 541 C C . VAL A 1 71 ? 14.510 25.165 -23.453 1.00 48.24 68 VAL A C 1
ATOM 542 O O . VAL A 1 71 ? 15.287 24.383 -24.022 1.00 42.68 68 VAL A O 1
ATOM 546 N N . GLY A 1 72 ? 13.942 26.205 -24.056 1.00 63.63 69 GLY A N 1
ATOM 547 C CA . GLY A 1 72 ? 14.100 26.412 -25.476 1.00 68.50 69 GLY A CA 1
ATOM 548 C C . GLY A 1 72 ? 13.510 25.254 -26.245 1.00 65.38 69 GLY A C 1
ATOM 549 O O . GLY A 1 72 ? 12.286 25.106 -26.316 1.00 69.01 69 GLY A O 1
ATOM 550 N N . ASP A 1 73 ? 14.376 24.399 -26.784 1.00 56.52 70 ASP A N 1
ATOM 551 C CA . ASP A 1 73 ? 13.966 23.309 -27.657 1.00 54.60 70 ASP A CA 1
ATOM 552 C C . ASP A 1 73 ? 14.247 21.935 -27.065 1.00 47.67 70 ASP A C 1
ATOM 553 O O . ASP A 1 73 ? 14.068 20.929 -27.759 1.00 48.81 70 ASP A O 1
ATOM 558 N N . THR A 1 74 ? 14.679 21.860 -25.807 1.00 41.12 71 THR A N 1
ATOM 559 C CA . THR A 1 74 ? 15.263 20.646 -25.253 1.00 37.28 71 THR A CA 1
ATOM 560 C C . THR A 1 74 ? 14.553 20.225 -23.973 1.00 31.07 71 THR A C 1
ATOM 561 O O . THR A 1 74 ? 14.365 21.041 -23.067 1.00 30.86 71 THR A O 1
ATOM 565 N N . VAL A 1 75 ? 14.218 18.940 -23.881 1.00 26.31 72 VAL A N 1
ATOM 566 C CA . VAL A 1 75 ? 13.530 18.379 -22.729 1.00 24.65 72 VAL A CA 1
ATOM 567 C C . VAL A 1 75 ? 14.540 17.708 -21.804 1.00 28.46 72 VAL A C 1
ATOM 568 O O . VAL A 1 75 ? 15.368 16.907 -22.246 1.00 28.83 72 VAL A O 1
ATOM 572 N N . HIS A 1 76 ? 14.462 18.022 -20.516 1.00 26.25 73 HIS A N 1
ATOM 573 C CA . HIS A 1 76 ? 15.328 17.435 -19.504 1.00 22.08 73 HIS A CA 1
ATOM 574 C C . HIS A 1 76 ? 14.458 16.783 -18.445 1.00 2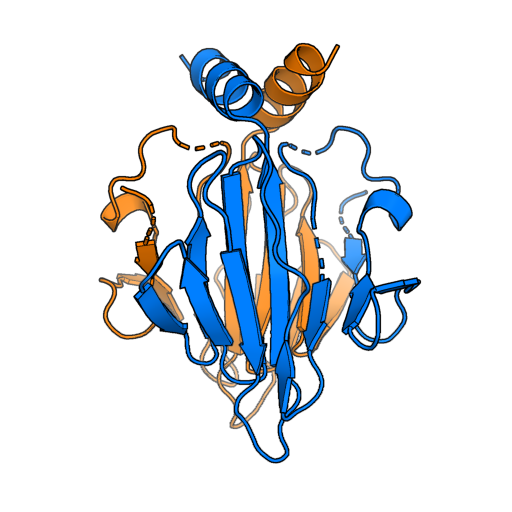0.02 73 HIS A C 1
ATOM 575 O O . HIS A 1 76 ? 13.513 17.402 -17.952 1.00 19.39 73 HIS A O 1
ATOM 582 N N . GLU A 1 77 ? 14.778 15.550 -18.086 1.00 16.07 74 GLU A N 1
ATOM 583 C CA . GLU A 1 77 ? 14.037 14.845 -17.051 1.00 23.51 74 GLU A CA 1
ATOM 584 C C . GLU A 1 77 ? 14.761 14.995 -15.720 1.00 19.98 74 GLU A C 1
ATOM 585 O O . GLU A 1 77 ? 15.974 14.776 -15.638 1.00 19.69 74 GLU A O 1
ATOM 591 N N . VAL A 1 78 ? 14.019 15.376 -14.688 1.00 18.25 75 VAL A N 1
ATOM 592 C CA . VAL A 1 78 ? 14.611 15.636 -13.380 1.00 23.25 75 VAL A CA 1
ATOM 593 C C . VAL A 1 78 ? 13.846 14.821 -12.354 1.00 23.49 75 VAL A C 1
ATOM 594 O O . VAL A 1 78 ? 12.782 15.257 -11.890 1.00 18.52 75 VAL A O 1
ATOM 598 N N . PRO A 1 79 ? 14.351 13.652 -11.967 1.00 21.91 76 PRO A N 1
ATOM 599 C CA . PRO A 1 79 ? 13.592 12.782 -11.072 1.00 26.03 76 PRO A CA 1
ATOM 600 C C . PRO A 1 79 ? 13.629 13.314 -9.647 1.00 25.28 76 PRO A C 1
ATOM 601 O O . PRO A 1 79 ? 14.347 14.262 -9.316 1.00 23.73 76 PRO A O 1
ATOM 605 N N . HIS A 1 80 ? 12.811 12.676 -8.811 1.00 28.19 77 HIS A N 1
ATOM 606 C CA . HIS A 1 80 ? 12.643 13.038 -7.410 1.00 18.86 77 HIS A CA 1
ATOM 607 C C . HIS A 1 80 ? 13.982 13.251 -6.711 1.00 20.85 77 HIS A C 1
ATOM 608 O O . HIS A 1 80 ? 14.867 12.395 -6.761 1.00 17.20 77 HIS A O 1
ATOM 615 N N . GLY A 1 81 ? 14.118 14.394 -6.041 1.00 20.75 78 GLY A N 1
ATOM 616 C CA . GLY A 1 81 ? 15.284 14.683 -5.241 1.00 17.71 78 GLY A CA 1
ATOM 617 C C . GLY A 1 81 ? 16.394 15.404 -5.968 1.00 23.94 78 GLY A C 1
ATOM 618 O O . GLY A 1 81 ? 17.252 16.000 -5.314 1.00 25.55 78 GLY A O 1
ATOM 619 N N . ASN A 1 82 ? 16.413 15.361 -7.297 1.00 18.32 79 ASN A N 1
ATOM 620 C CA . ASN A 1 82 ? 17.425 16.098 -8.027 1.00 16.60 79 ASN A CA 1
ATOM 621 C C . ASN A 1 82 ? 17.012 17.560 -8.197 1.00 21.29 79 ASN A C 1
ATOM 622 O O . ASN A 1 82 ? 15.859 17.944 -8.000 1.00 24.48 79 ASN A O 1
ATOM 627 N N . ALA A 1 83 ? 17.980 18.377 -8.588 1.00 18.00 80 ALA A N 1
ATOM 628 C CA . ALA A 1 83 ? 17.788 19.812 -8.730 1.00 21.41 80 ALA A CA 1
ATOM 629 C C . ALA A 1 83 ? 18.093 20.251 -10.155 1.00 17.45 80 ALA A C 1
ATOM 630 O O . ALA A 1 83 ? 18.865 19.609 -10.874 1.00 17.62 80 ALA A O 1
ATOM 632 N N . PHE A 1 84 ? 17.496 21.366 -10.568 1.00 14.74 81 PHE A N 1
ATOM 633 C CA . PHE A 1 84 ? 17.931 21.987 -11.810 1.00 21.31 81 PHE A CA 1
ATOM 634 C C . PHE A 1 84 ? 18.056 23.490 -11.620 1.00 24.74 81 PHE A C 1
ATOM 635 O O . PHE A 1 84 ? 17.382 24.093 -10.784 1.00 19.89 81 PHE A O 1
ATOM 643 N N . LEU A 1 85 ? 18.949 24.088 -12.395 1.00 22.07 82 LEU A N 1
ATOM 644 C CA . LEU A 1 85 ? 19.218 25.514 -12.303 1.00 21.56 82 LEU A CA 1
ATOM 645 C C . LEU A 1 85 ? 18.979 26.128 -13.673 1.00 18.98 82 LEU A C 1
ATOM 646 O O . LEU A 1 85 ? 19.576 25.689 -14.662 1.00 16.95 82 LEU A O 1
ATOM 651 N N . LEU A 1 86 ? 18.077 27.109 -13.732 1.00 19.44 83 LEU A N 1
ATOM 652 C CA . LEU A 1 86 ? 17.747 27.831 -14.956 1.00 21.06 83 LEU A CA 1
ATOM 653 C C . LEU A 1 86 ? 18.534 29.131 -15.006 1.00 25.95 83 LEU A C 1
ATOM 654 O O . LEU A 1 86 ? 18.501 29.918 -14.051 1.00 23.30 83 LEU A O 1
ATOM 659 N N . ASN A 1 87 ? 19.225 29.364 -16.118 1.00 25.56 84 ASN A N 1
ATOM 660 C CA . ASN A 1 87 ? 19.932 30.625 -16.261 1.00 21.39 84 ASN A CA 1
ATOM 661 C C . ASN A 1 87 ? 18.953 31.771 -16.546 1.00 35.15 84 ASN A C 1
ATOM 662 O O . ASN A 1 87 ? 17.778 31.574 -16.895 1.00 25.21 84 ASN A O 1
ATOM 667 N N . SER A 1 88 ? 19.472 32.989 -16.388 1.00 33.25 85 SER A N 1
ATOM 668 C CA . SER A 1 88 ? 18.677 34.198 -16.536 1.00 26.80 85 SER A CA 1
ATOM 669 C C . SER A 1 88 ? 18.031 34.264 -17.921 1.00 25.90 85 SER A C 1
ATOM 670 O O . SER A 1 88 ? 18.683 34.018 -18.944 1.00 19.17 85 SER A O 1
ATOM 673 N N . LEU A 1 89 ? 16.729 34.555 -17.942 1.00 24.42 86 LEU A N 1
ATOM 674 C CA . LEU A 1 89 ? 15.924 34.776 -19.151 1.00 33.27 86 LEU A CA 1
ATOM 675 C C . LEU A 1 89 ? 15.792 33.544 -20.046 1.00 29.42 86 LEU A C 1
ATOM 676 O O . LEU A 1 89 ? 15.408 33.672 -21.210 1.00 33.26 86 LEU A O 1
ATOM 681 N N . GLU A 1 90 ? 16.064 32.342 -19.543 1.00 26.24 87 GLU A N 1
ATOM 682 C CA . GLU A 1 90 ? 15.801 31.136 -20.324 1.00 24.79 87 GLU A CA 1
ATOM 683 C C . GLU A 1 90 ? 14.322 30.771 -20.207 1.00 29.39 87 GLU A C 1
ATOM 684 O O . GLU A 1 90 ? 13.811 30.562 -19.100 1.00 35.51 87 GLU A O 1
ATOM 690 N N . ALA A 1 91 ? 13.626 30.719 -21.338 1.00 29.74 88 ALA A N 1
ATOM 691 C CA . ALA A 1 91 ? 12.219 30.352 -21.309 1.00 25.21 88 ALA A CA 1
ATOM 692 C C . ALA A 1 91 ? 12.098 28.887 -20.922 1.00 29.92 88 ALA A C 1
ATOM 693 O O . ALA A 1 91 ? 12.895 28.046 -21.360 1.00 27.04 88 ALA A O 1
ATOM 695 N N . HIS A 1 92 ? 11.128 28.579 -20.062 1.00 21.34 89 HIS A N 1
ATOM 696 C CA . HIS A 1 92 ? 10.992 27.208 -19.592 1.00 19.25 89 HIS A CA 1
ATOM 697 C C . HIS A 1 92 ? 9.529 26.835 -19.440 1.00 16.87 89 HIS A C 1
ATOM 698 O O . HIS A 1 92 ? 8.666 27.679 -19.199 1.00 20.62 89 HIS A O 1
ATOM 705 N N . VAL A 1 93 ? 9.277 25.546 -19.587 1.00 19.13 90 VAL A N 1
ATOM 706 C CA . VAL A 1 93 ? 7.992 24.921 -19.334 1.00 20.60 90 VAL A CA 1
ATOM 707 C C . VAL A 1 93 ? 8.258 23.686 -18.486 1.00 22.45 90 VAL A C 1
ATOM 708 O O . VAL A 1 93 ? 9.175 22.912 -18.784 1.00 21.45 90 VAL A O 1
ATOM 712 N N . VAL A 1 94 ? 7.485 23.504 -17.423 1.00 16.69 91 VAL A N 1
ATOM 713 C CA . VAL A 1 94 ? 7.626 22.328 -16.574 1.00 15.96 91 VAL A CA 1
ATOM 714 C C . VAL A 1 94 ? 6.394 21.445 -16.751 1.00 18.08 91 VAL A C 1
ATOM 715 O O . VAL A 1 94 ? 5.270 21.869 -16.453 1.00 23.12 91 VAL A O 1
ATOM 719 N N . GLN A 1 95 ? 6.607 20.225 -17.255 1.00 16.80 92 GLN A N 1
ATOM 720 C CA . GLN A 1 95 ? 5.552 19.235 -17.443 1.00 18.98 92 GLN A CA 1
ATOM 721 C C . GLN A 1 95 ? 5.641 18.150 -16.386 1.00 20.03 92 GLN A C 1
ATOM 722 O O . GLN A 1 95 ? 6.735 17.734 -15.996 1.00 19.07 92 GLN A O 1
ATOM 728 N N . ASN A 1 96 ? 4.487 17.661 -15.971 1.00 21.04 93 ASN A N 1
ATOM 729 C CA . ASN A 1 96 ? 4.379 16.432 -15.203 1.00 23.76 93 ASN A CA 1
ATOM 730 C C . ASN A 1 96 ? 3.815 15.368 -16.139 1.00 27.26 93 ASN A C 1
ATOM 731 O O . ASN A 1 96 ? 2.613 15.357 -16.416 1.00 26.60 93 ASN A O 1
ATOM 736 N N . ARG A 1 97 ? 4.672 14.472 -16.626 1.00 24.79 94 ARG A N 1
ATOM 737 C CA . ARG A 1 97 ? 4.217 13.443 -17.556 1.00 28.52 94 ARG A CA 1
ATOM 738 C C . ARG A 1 97 ? 3.692 12.204 -16.850 1.00 29.48 94 ARG A C 1
ATOM 739 O O . ARG A 1 97 ? 3.266 11.264 -17.521 1.00 31.71 94 ARG A O 1
ATOM 747 N N . SER A 1 98 ? 3.719 12.179 -15.522 1.00 30.44 95 SER A N 1
ATOM 748 C CA . SER A 1 98 ? 3.206 11.038 -14.788 1.00 30.64 95 SER A CA 1
ATOM 749 C C . SER A 1 98 ? 1.706 10.912 -15.010 1.00 27.85 95 SER A C 1
ATOM 750 O O . SER A 1 98 ? 0.989 11.905 -15.144 1.00 30.57 95 SER A O 1
ATOM 753 N N . ALA A 1 99 ? 1.235 9.672 -15.046 1.00 30.96 96 ALA A N 1
ATOM 754 C CA . ALA A 1 99 ? -0.196 9.427 -15.156 1.00 32.47 96 ALA A CA 1
ATOM 755 C C . ALA A 1 99 ? -0.924 9.630 -13.839 1.00 36.63 96 ALA A C 1
ATOM 756 O O . ALA A 1 99 ? -2.127 9.911 -13.857 1.00 37.45 96 ALA A O 1
ATOM 758 N N . ASP A 1 100 ? -0.228 9.513 -12.700 1.00 34.89 97 ASP A N 1
ATOM 759 C CA . ASP A 1 100 ? -0.907 9.549 -11.404 1.00 41.12 97 ASP A CA 1
ATOM 760 C C . ASP A 1 100 ? -0.181 10.295 -10.287 1.00 37.63 97 ASP A C 1
ATOM 761 O O . ASP A 1 100 ? -0.843 10.666 -9.314 1.00 45.32 97 ASP A O 1
ATOM 766 N N . GLU A 1 101 ? 1.128 10.528 -10.359 1.00 31.52 98 GLU A N 1
ATOM 767 C CA . GLU A 1 101 ? 1.870 11.109 -9.244 1.00 27.62 98 GLU A CA 1
ATOM 768 C C . GLU A 1 101 ? 1.987 12.621 -9.399 1.00 26.73 98 GLU A C 1
ATOM 769 O O . GLU A 1 101 ? 2.444 13.107 -10.437 1.00 30.39 98 GLU A O 1
ATOM 775 N N . VAL A 1 102 ? 1.590 13.362 -8.359 1.00 21.98 99 VAL A N 1
ATOM 776 C CA . VAL A 1 102 ? 1.752 14.814 -8.369 1.00 21.69 99 VAL A CA 1
ATOM 777 C C . VAL A 1 102 ? 3.233 15.173 -8.382 1.00 21.99 99 VAL A C 1
ATOM 778 O O . VAL A 1 102 ? 4.058 14.548 -7.702 1.00 21.53 99 VAL A O 1
ATOM 782 N N . LEU A 1 103 ? 3.586 16.170 -9.188 1.00 16.52 100 LEU A N 1
ATOM 783 C CA . LEU A 1 103 ? 4.935 16.736 -9.188 1.00 22.25 100 LEU A CA 1
ATOM 784 C C . LEU A 1 103 ? 4.960 17.959 -8.273 1.00 25.97 100 LEU A C 1
ATOM 785 O O . LEU A 1 103 ? 4.142 18.873 -8.428 1.00 21.30 100 LEU A O 1
ATOM 790 N N . THR A 1 104 ? 5.883 17.973 -7.310 1.00 17.65 101 THR A N 1
ATOM 791 C CA . THR A 1 104 ? 6.039 19.134 -6.442 1.00 12.98 101 THR A CA 1
ATOM 792 C C . THR A 1 104 ? 7.483 19.598 -6.452 1.00 19.09 101 THR A C 1
ATOM 793 O O . THR A 1 104 ? 8.411 18.794 -6.270 1.00 18.78 101 THR A O 1
ATOM 797 N N . VAL A 1 105 ? 7.658 20.901 -6.642 1.00 14.71 102 VAL A N 1
ATOM 798 C CA . VAL A 1 105 ? 8.957 21.530 -6.809 1.00 14.55 102 VAL A CA 1
ATOM 799 C C . VAL A 1 105 ? 9.106 22.658 -5.793 1.00 24.03 102 VAL A C 1
ATOM 800 O O . VAL A 1 105 ? 8.180 23.452 -5.590 1.00 20.25 102 VAL A O 1
ATOM 804 N N . PHE A 1 106 ? 10.267 22.744 -5.155 1.00 18.89 103 PHE A N 1
ATOM 805 C CA . PHE A 1 106 ? 10.608 23.949 -4.406 1.00 16.96 103 PHE A CA 1
ATOM 806 C C . PHE A 1 106 ? 11.574 24.775 -5.252 1.00 20.51 103 PHE A C 1
ATOM 807 O O . PHE A 1 106 ? 12.605 24.256 -5.694 1.00 23.82 103 PHE A O 1
ATOM 815 N N . SER A 1 107 ? 11.227 26.042 -5.504 1.00 14.92 104 SER A N 1
ATOM 816 C CA . SER A 1 107 ? 12.051 26.938 -6.306 1.00 14.47 104 SER A CA 1
ATOM 817 C C . SER A 1 107 ? 12.520 28.129 -5.483 1.00 22.44 104 SER A C 1
ATOM 818 O O . SER A 1 107 ? 11.722 28.757 -4.780 1.00 21.40 104 SER A O 1
ATOM 821 N N . ALA A 1 108 ? 13.811 28.434 -5.589 1.00 18.48 105 ALA A N 1
ATOM 822 C CA . ALA A 1 108 ? 14.407 29.666 -5.099 1.00 16.74 105 ALA A CA 1
ATOM 823 C C . ALA A 1 108 ? 14.931 30.465 -6.284 1.00 24.39 105 ALA A C 1
ATOM 824 O O . ALA A 1 108 ? 15.512 29.894 -7.217 1.00 20.11 105 ALA A O 1
ATOM 826 N N . TYR A 1 109 ? 14.719 31.783 -6.268 1.00 20.66 106 TYR A N 1
ATOM 827 C CA . TYR A 1 109 ? 15.100 32.586 -7.417 1.00 18.49 106 TYR A CA 1
ATOM 828 C C . TYR A 1 109 ? 15.607 33.949 -6.963 1.00 21.84 106 TYR A C 1
ATOM 829 O O . TYR A 1 109 ? 15.194 34.474 -5.928 1.00 19.86 106 TYR A O 1
ATOM 838 N N . TRP A 1 110 ? 16.542 34.496 -7.740 1.00 18.19 107 TRP A N 1
ATOM 839 C CA . TRP A 1 110 ? 17.232 35.729 -7.375 1.00 16.30 107 TRP A CA 1
ATOM 840 C C . TRP A 1 110 ? 17.689 36.440 -8.639 1.00 24.22 107 TRP A C 1
ATOM 841 O O . TRP A 1 110 ? 18.024 35.800 -9.642 1.00 22.96 107 TRP A O 1
ATOM 852 N N . TYR A 1 111 ? 17.719 37.771 -8.582 1.00 25.97 108 TYR A N 1
ATOM 853 C CA . TYR A 1 111 ? 18.246 38.516 -9.707 1.00 23.73 108 TYR A CA 1
ATOM 854 C C . TYR A 1 111 ? 19.767 38.371 -9.767 1.00 24.62 108 TYR A C 1
ATOM 855 O O . TYR A 1 111 ? 20.426 38.235 -8.730 1.00 33.17 108 TYR A O 1
ATOM 864 N N . PRO A 1 112 ? 20.346 38.351 -10.975 1.00 27.95 109 PRO A N 1
ATOM 865 C CA . PRO A 1 112 ? 21.816 38.320 -11.082 1.00 32.59 109 PRO A CA 1
ATOM 866 C C . PRO A 1 112 ? 22.514 39.379 -10.253 1.00 35.18 109 PRO A C 1
ATOM 867 O O . PRO A 1 112 ? 23.466 39.056 -9.529 1.00 36.75 109 PRO A O 1
ATOM 871 N N . GLU A 1 113 ? 22.053 40.637 -10.320 1.00 37.94 110 GLU A N 1
ATOM 872 C CA . GLU A 1 113 ? 22.653 41.691 -9.500 1.00 41.25 110 GLU A CA 1
ATOM 873 C C . GLU A 1 113 ? 22.630 41.332 -8.018 1.00 43.00 110 GLU A C 1
ATOM 874 O O . GLU A 1 113 ? 23.558 41.686 -7.285 1.00 47.51 110 GLU A O 1
ATOM 880 N N . ALA A 1 114 ? 21.602 40.612 -7.556 1.00 38.91 111 ALA A N 1
ATOM 881 C CA . ALA A 1 114 ? 21.556 40.253 -6.141 1.00 37.12 111 ALA A CA 1
ATOM 882 C C . ALA A 1 114 ? 22.682 39.296 -5.781 1.00 37.41 111 ALA A C 1
ATOM 883 O O . ALA A 1 114 ? 23.268 39.392 -4.698 1.00 43.61 111 ALA A O 1
ATOM 885 N N . ALA A 1 115 ? 23.000 38.361 -6.674 1.00 37.50 112 ALA A N 1
ATOM 886 C CA . ALA A 1 115 ? 24.093 37.437 -6.397 1.00 37.29 112 ALA A CA 1
ATOM 887 C C . ALA A 1 115 ? 25.454 38.110 -6.542 1.00 46.26 112 ALA A C 1
ATOM 888 O O . ALA A 1 115 ? 26.384 37.772 -5.799 1.00 49.04 112 ALA A O 1
ATOM 890 N N . THR A 1 116 ? 25.589 39.044 -7.493 1.00 41.67 113 THR A N 1
ATOM 891 C CA . THR A 1 116 ? 26.794 39.869 -7.576 1.00 43.80 113 THR A CA 1
ATOM 892 C C . THR A 1 116 ? 26.990 40.672 -6.300 1.00 40.45 113 THR A C 1
ATOM 893 O O . THR A 1 116 ? 28.063 40.639 -5.691 1.00 44.61 113 THR A O 1
ATOM 897 N N . ALA A 1 117 ? 25.953 41.403 -5.879 1.00 43.80 114 ALA A N 1
ATOM 898 C CA . ALA A 1 117 ? 26.059 42.225 -4.675 1.00 47.88 114 ALA A CA 1
ATOM 899 C C . ALA A 1 117 ? 26.346 41.385 -3.439 1.00 50.42 114 ALA A C 1
ATOM 900 O O . ALA A 1 117 ? 27.030 41.851 -2.522 1.00 55.25 114 ALA A O 1
ATOM 902 N N . ALA A 1 118 ? 25.828 40.155 -3.387 1.00 48.90 115 ALA A N 1
ATOM 903 C CA . ALA A 1 118 ? 26.120 39.271 -2.264 1.00 41.94 115 ALA A CA 1
ATOM 904 C C . ALA A 1 118 ? 27.604 38.934 -2.213 1.00 42.13 115 ALA A C 1
ATOM 905 O O . ALA A 1 118 ? 28.292 39.240 -1.236 1.00 50.34 115 ALA A O 1
ATOM 907 N N . ALA A 1 119 ? 28.119 38.308 -3.268 1.00 38.54 116 ALA A N 1
ATOM 908 C CA . ALA A 1 119 ? 29.479 37.789 -3.215 1.00 42.44 116 ALA A CA 1
ATOM 909 C C . ALA A 1 119 ? 30.526 38.903 -3.156 1.00 54.21 116 ALA A C 1
ATOM 910 O O . ALA A 1 119 ? 31.618 38.697 -2.607 1.00 51.20 116 ALA A O 1
ATOM 912 N N . GLU A 1 120 ? 30.227 40.083 -3.707 1.00 61.21 117 GLU A N 1
ATOM 913 C CA . GLU A 1 120 ? 31.154 41.202 -3.557 1.00 65.85 117 GLU A CA 1
ATOM 914 C C . GLU A 1 120 ? 31.205 41.711 -2.125 1.00 69.34 117 GLU A C 1
ATOM 915 O O . GLU A 1 120 ? 32.157 42.412 -1.762 1.00 69.35 117 GLU A O 1
ATOM 921 N N . ALA A 1 121 ? 30.206 41.373 -1.307 1.00 68.23 118 ALA A N 1
ATOM 922 C CA . ALA A 1 121 ? 30.237 41.710 0.108 1.00 67.49 118 ALA A CA 1
ATOM 923 C C . ALA A 1 121 ? 31.107 40.759 0.916 1.00 67.83 118 ALA A C 1
ATOM 924 O O . ALA A 1 121 ? 31.586 41.145 1.987 1.00 75.16 118 ALA A O 1
ATOM 926 N N . LEU A 1 122 ? 31.320 39.533 0.441 1.00 62.75 119 LEU A N 1
ATOM 927 C CA . LEU A 1 122 ? 32.279 38.627 1.060 1.00 64.19 119 LEU A CA 1
ATOM 928 C C . LEU A 1 122 ? 33.681 38.771 0.459 1.00 69.84 119 LEU A C 1
ATOM 929 O O . LEU A 1 122 ? 34.552 37.932 0.717 1.00 71.84 119 LEU A O 1
ATOM 934 N N . ALA A 1 123 ? 33.919 39.818 -0.328 1.00 68.39 120 ALA A N 1
ATOM 935 C CA . ALA A 1 123 ? 35.252 40.097 -0.859 1.00 67.73 120 ALA A CA 1
ATOM 936 C C . ALA A 1 123 ? 36.035 40.989 0.095 1.00 61.34 120 ALA A C 1
ATOM 937 O O . ALA A 1 123 ? 35.491 41.949 0.641 1.00 60.21 120 ALA A O 1
ATOM 939 N N . ASN B 1 2 ? 24.808 26.755 -21.556 1.00 60.72 -1 ASN B N 1
ATOM 940 C CA . ASN B 1 2 ? 24.726 27.454 -20.276 1.00 62.89 -1 ASN B CA 1
ATOM 941 C C . ASN B 1 2 ? 23.274 27.681 -19.817 1.00 64.34 -1 ASN B C 1
ATOM 942 O O . ASN B 1 2 ? 23.042 28.345 -18.801 1.00 69.94 -1 ASN B O 1
ATOM 944 N N . ALA B 1 3 ? 22.305 27.111 -20.549 1.00 50.59 0 ALA B N 1
ATOM 945 C CA . ALA B 1 3 ? 20.889 27.434 -20.342 1.00 38.14 0 ALA B CA 1
ATOM 946 C C . ALA B 1 3 ? 20.318 26.782 -19.078 1.00 39.62 0 ALA B C 1
ATOM 947 O O . ALA B 1 3 ? 19.650 27.446 -18.272 1.00 35.81 0 ALA B O 1
ATOM 957 N N . ARG B 1 5 ? 21.307 23.460 -15.979 1.00 29.74 2 ARG B N 1
ATOM 958 C CA . ARG B 1 5 ? 22.138 22.396 -15.435 1.00 25.37 2 ARG B CA 1
ATOM 959 C C . ARG B 1 5 ? 21.289 21.537 -14.513 1.00 25.58 2 ARG B C 1
ATOM 960 O O . ARG B 1 5 ? 20.422 22.055 -13.804 1.00 28.47 2 ARG B O 1
ATOM 968 N N . THR B 1 6 ? 21.544 20.230 -14.524 1.00 21.76 3 THR B N 1
ATOM 969 C CA . THR B 1 6 ? 20.884 19.267 -13.652 1.00 22.81 3 THR B CA 1
ATOM 970 C C . THR B 1 6 ? 21.893 18.770 -12.626 1.00 26.04 3 THR B C 1
ATOM 971 O O . THR B 1 6 ? 23.076 18.588 -12.943 1.00 26.26 3 THR B O 1
ATOM 975 N N . PHE B 1 7 ? 21.424 18.549 -11.396 1.00 21.57 4 PHE B N 1
ATOM 976 C CA . PHE B 1 7 ? 22.279 18.135 -10.292 1.00 26.88 4 PHE B CA 1
ATOM 977 C C . PHE B 1 7 ? 21.683 16.886 -9.673 1.00 23.29 4 PHE B C 1
ATOM 978 O O . PHE B 1 7 ? 20.510 16.881 -9.300 1.00 24.39 4 PHE B O 1
ATOM 986 N N . ASP B 1 8 ? 22.495 15.843 -9.545 1.00 20.28 5 ASP B N 1
ATOM 987 C CA . ASP B 1 8 ? 22.007 14.511 -9.194 1.00 22.59 5 ASP B CA 1
ATOM 988 C C . ASP B 1 8 ? 22.588 14.103 -7.845 1.00 20.46 5 ASP B C 1
ATOM 989 O O . ASP B 1 8 ? 23.799 13.883 -7.714 1.00 19.10 5 ASP B O 1
ATOM 994 N N . LEU B 1 9 ? 21.692 13.973 -6.869 1.00 21.92 6 LEU B N 1
ATOM 995 C CA . LEU B 1 9 ? 22.013 13.548 -5.510 1.00 20.36 6 LEU B CA 1
ATOM 996 C C . LEU B 1 9 ? 22.830 12.255 -5.466 1.00 29.29 6 LEU B C 1
ATOM 997 O O . LEU B 1 9 ? 23.658 12.058 -4.567 1.00 24.39 6 LEU B O 1
ATOM 1002 N N . VAL B 1 10 ? 22.573 11.339 -6.390 1.00 19.74 7 VAL B N 1
ATOM 1003 C CA . VAL B 1 10 ? 23.145 10.001 -6.289 1.00 22.53 7 VAL B CA 1
ATOM 1004 C C . VAL B 1 10 ? 24.519 9.928 -6.940 1.00 27.15 7 VAL B C 1
ATOM 1005 O O . VAL B 1 10 ? 25.404 9.220 -6.462 1.00 27.46 7 VAL B O 1
ATOM 1009 N N . THR B 1 11 ? 24.716 10.641 -8.041 1.00 22.66 8 THR B N 1
ATOM 1010 C CA . THR B 1 11 ? 25.957 10.563 -8.776 1.00 20.23 8 THR B CA 1
ATOM 1011 C C . THR B 1 11 ? 26.960 11.622 -8.355 1.00 27.32 8 THR B C 1
ATOM 1012 O O . THR B 1 11 ? 28.126 11.506 -8.725 1.00 23.64 8 THR B O 1
ATOM 1016 N N . GLY B 1 12 ? 26.537 12.655 -7.627 1.00 24.19 9 GLY B N 1
ATOM 1017 C CA . GLY B 1 12 ? 27.486 13.642 -7.149 1.00 29.83 9 GLY B CA 1
ATOM 1018 C C . GLY B 1 12 ? 28.526 13.022 -6.234 1.00 27.13 9 GLY B C 1
ATOM 1019 O O . GLY B 1 12 ? 28.297 11.983 -5.622 1.00 22.32 9 GLY B O 1
ATOM 1020 N N . GLU B 1 13 ? 29.686 13.674 -6.140 1.00 28.80 10 GLU B N 1
ATOM 1021 C CA . GLU B 1 13 ? 30.685 13.270 -5.154 1.00 29.55 10 GLU B CA 1
ATOM 1022 C C . GLU B 1 13 ? 30.125 13.466 -3.750 1.00 27.56 10 GLU B C 1
ATOM 1023 O O . GLU B 1 13 ? 29.357 14.391 -3.491 1.00 25.26 10 GLU B O 1
ATOM 1029 N N . SER B 1 14 ? 30.516 12.595 -2.830 1.00 20.04 11 SER B N 1
ATOM 1030 C CA . SER B 1 14 ? 29.996 12.705 -1.483 1.00 31.11 11 SER B CA 1
ATOM 1031 C C . SER B 1 14 ? 31.117 12.501 -0.481 1.00 31.77 11 SER B C 1
ATOM 1032 O O . SER B 1 14 ? 32.131 11.865 -0.775 1.00 31.53 11 SER B O 1
ATOM 1035 N N . LEU B 1 15 ? 30.935 13.072 0.700 1.00 23.25 12 LEU B N 1
ATOM 1036 C CA . LEU B 1 15 ? 31.718 12.674 1.853 1.00 27.74 12 LEU B CA 1
ATOM 1037 C C . LEU B 1 15 ? 30.768 12.186 2.941 1.00 27.75 12 LEU B C 1
ATOM 1038 O O . LEU B 1 15 ? 29.549 12.351 2.856 1.00 27.54 12 LEU B O 1
ATOM 1043 N N . PHE B 1 16 ? 31.334 11.595 3.985 1.00 26.27 13 PHE B N 1
ATOM 1044 C CA . PHE B 1 16 ? 30.547 11.114 5.107 1.00 21.71 13 PHE B CA 1
ATOM 1045 C C . PHE B 1 16 ? 30.925 11.878 6.364 1.00 24.39 13 PHE B C 1
ATOM 1046 O O . PHE B 1 16 ? 32.111 12.091 6.637 1.00 25.30 13 PHE B O 1
ATOM 1054 N N . VAL B 1 17 ? 29.914 12.342 7.082 1.00 21.01 14 VAL B N 1
ATOM 1055 C CA . VAL B 1 17 ? 30.066 12.838 8.440 1.00 21.12 14 VAL B CA 1
ATOM 1056 C C . VAL B 1 17 ? 29.458 11.771 9.327 1.00 22.69 14 VAL B C 1
ATOM 1057 O O . VAL B 1 17 ? 28.235 11.579 9.323 1.00 20.28 14 VAL B O 1
ATOM 1061 N N . ASN B 1 18 ? 30.306 11.066 10.072 1.00 24.48 15 ASN B N 1
ATOM 1062 C CA . ASN B 1 18 ? 29.880 9.818 10.690 1.00 20.94 15 ASN B CA 1
ATOM 1063 C C . ASN B 1 18 ? 29.227 8.992 9.590 1.00 21.58 15 ASN B C 1
ATOM 1064 O O . ASN B 1 18 ? 29.836 8.825 8.527 1.00 24.44 15 ASN B O 1
ATOM 1069 N N . ASP B 1 19 ? 27.987 8.541 9.775 1.00 23.28 16 ASP B N 1
ATOM 1070 C CA . ASP B 1 19 ? 27.295 7.791 8.725 1.00 22.94 16 ASP B CA 1
ATOM 1071 C C . ASP B 1 19 ? 26.402 8.645 7.827 1.00 27.62 16 ASP B C 1
ATOM 1072 O O . ASP B 1 19 ? 25.706 8.083 6.980 1.00 24.05 16 ASP B O 1
ATOM 1077 N N . LEU B 1 20 ? 26.392 9.971 7.975 1.00 24.20 17 LEU B N 1
ATOM 1078 C CA . LEU B 1 20 ? 25.581 10.812 7.099 1.00 23.46 17 LEU B CA 1
ATOM 1079 C C . LEU B 1 20 ? 26.312 11.065 5.783 1.00 20.79 17 LEU B C 1
ATOM 1080 O O . LEU B 1 20 ? 27.455 11.532 5.775 1.00 25.95 17 LEU B O 1
ATOM 1085 N N . ARG B 1 21 ? 25.648 10.766 4.671 1.00 16.54 18 ARG B N 1
ATOM 1086 C CA . ARG B 1 21 ? 26.177 11.048 3.340 1.00 19.27 18 ARG B CA 1
ATOM 1087 C C . ARG B 1 21 ? 25.912 12.514 2.984 1.00 18.89 18 ARG B C 1
ATOM 1088 O O . ARG B 1 21 ? 24.756 12.930 2.878 1.00 19.97 18 ARG B O 1
ATOM 1096 N N . VAL B 1 22 ? 26.974 13.294 2.793 1.00 17.78 19 VAL B N 1
ATOM 1097 C CA . VAL B 1 22 ? 26.869 14.707 2.429 1.00 15.46 19 VAL B CA 1
ATOM 1098 C C . VAL B 1 22 ? 27.350 14.879 1.001 1.00 19.05 19 VAL B C 1
ATOM 1099 O O . VAL B 1 22 ? 28.456 14.443 0.658 1.00 25.91 19 VAL B O 1
ATOM 1103 N N . VAL B 1 23 ? 26.543 15.550 0.187 1.00 17.45 20 VAL B N 1
ATOM 1104 C CA . VAL B 1 23 ? 26.889 15.912 -1.184 1.00 19.90 20 VAL B CA 1
ATOM 1105 C C . VAL B 1 23 ? 26.990 17.436 -1.230 1.00 23.65 20 VAL B C 1
ATOM 1106 O O . VAL B 1 23 ? 25.978 18.132 -1.281 1.00 18.92 20 VAL B O 1
ATOM 1110 N N . ARG B 1 24 ? 28.208 17.968 -1.193 1.00 27.16 21 ARG B N 1
ATOM 1111 C CA . ARG B 1 24 ? 28.429 19.410 -1.183 1.00 19.78 21 ARG B CA 1
ATOM 1112 C C . ARG B 1 24 ? 28.450 19.966 -2.604 1.00 23.72 21 ARG B C 1
ATOM 1113 O O . ARG B 1 24 ? 29.048 19.371 -3.506 1.00 28.51 21 ARG B O 1
ATOM 1121 N N . TRP B 1 25 ? 27.848 21.138 -2.793 1.00 15.87 22 TRP B N 1
ATOM 1122 C CA . TRP B 1 25 ? 27.740 21.676 -4.149 1.00 25.64 22 TRP B CA 1
ATOM 1123 C C . TRP B 1 25 ? 29.001 22.395 -4.637 1.00 27.91 22 TRP B C 1
ATOM 1124 O O . TRP B 1 25 ? 29.060 22.751 -5.821 1.00 20.72 22 TRP B O 1
ATOM 1135 N N . GLU B 1 26 ? 30.006 22.609 -3.779 1.00 22.44 23 GLU B N 1
ATOM 1136 C CA . GLU B 1 26 ? 31.277 23.152 -4.255 1.00 26.49 23 GLU B CA 1
ATOM 1137 C C . GLU B 1 26 ? 31.787 22.385 -5.471 1.00 26.51 23 GLU B C 1
ATOM 1138 O O . GLU B 1 26 ? 32.329 22.983 -6.408 1.00 22.25 23 GLU B O 1
ATOM 1140 N N . GLN B 1 27 ? 31.576 21.062 -5.493 1.00 20.14 24 GLN B N 1
ATOM 1141 C CA . GLN B 1 27 ? 32.023 20.232 -6.608 1.00 27.92 24 GLN B CA 1
ATOM 1142 C C . GLN B 1 27 ? 31.499 20.701 -7.961 1.00 28.33 24 GLN B C 1
ATOM 1143 O O . GLN B 1 27 ? 32.098 20.364 -8.987 1.00 27.88 24 GLN B O 1
ATOM 1149 N N . TYR B 1 28 ? 30.399 21.453 -7.999 1.00 31.39 25 TYR B N 1
ATOM 1150 C CA . TYR B 1 28 ? 29.775 21.834 -9.262 1.00 24.10 25 TYR B CA 1
ATOM 1151 C C . TYR B 1 28 ? 30.346 23.120 -9.848 1.00 23.39 25 TYR B C 1
ATOM 1152 O O . TYR B 1 28 ? 29.947 23.508 -10.950 1.00 29.06 25 TYR B O 1
ATOM 1161 N N . GLY B 1 29 ? 31.278 23.773 -9.160 1.00 25.20 26 GLY B N 1
ATOM 1162 C CA . GLY B 1 29 ? 31.890 24.979 -9.691 1.00 33.80 26 GLY B CA 1
ATOM 1163 C C . GLY B 1 29 ? 30.902 26.023 -10.186 1.00 37.39 26 GLY B C 1
ATOM 1164 O O . GLY B 1 29 ? 31.036 26.509 -11.314 1.00 39.03 26 GLY B O 1
ATOM 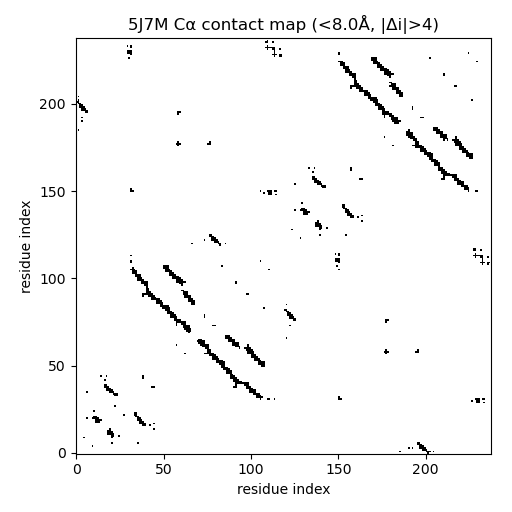1165 N N . LEU B 1 30 ? 29.893 26.359 -9.371 1.00 29.46 27 LEU B N 1
ATOM 1166 C CA . LEU B 1 30 ? 28.934 27.395 -9.743 1.00 29.79 27 LEU B CA 1
ATOM 1167 C C . LEU B 1 30 ? 29.451 28.797 -9.477 1.00 35.89 27 LEU B C 1
ATOM 1168 O O . LEU B 1 30 ? 28.870 29.762 -9.987 1.00 33.42 27 LEU B O 1
ATOM 1173 N N . GLY B 1 31 ? 30.519 28.930 -8.700 1.00 46.04 28 GLY B N 1
ATOM 1174 C CA . GLY B 1 31 ? 31.105 30.238 -8.467 1.00 43.10 28 GLY B CA 1
ATOM 1175 C C . GLY B 1 31 ? 30.159 31.108 -7.673 1.00 47.34 28 GLY B C 1
ATOM 1176 O O . GLY B 1 31 ? 29.618 30.702 -6.641 1.00 52.38 28 GLY B O 1
ATOM 1177 N N . THR B 1 32 ? 29.944 32.322 -8.169 1.00 49.13 29 THR B N 1
ATOM 1178 C CA . THR B 1 32 ? 29.083 33.296 -7.518 1.00 45.63 29 THR B CA 1
ATOM 1179 C C . THR B 1 32 ? 27.726 33.411 -8.191 1.00 36.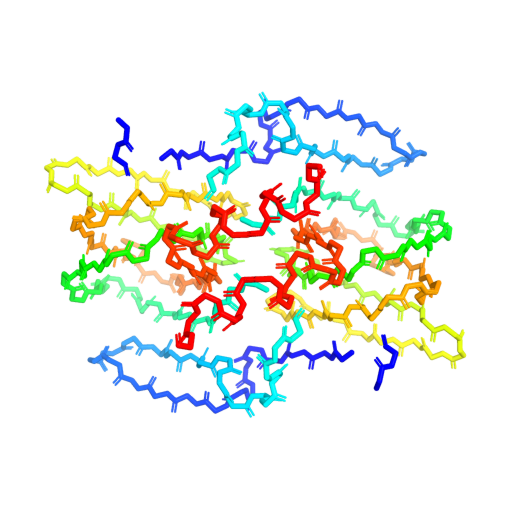85 29 THR B C 1
ATOM 1180 O O . THR B 1 32 ? 27.000 34.374 -7.928 1.00 39.48 29 THR B O 1
ATOM 1184 N N . ALA B 1 33 ? 27.373 32.454 -9.059 1.00 37.36 30 ALA B N 1
ATOM 1185 C CA . ALA B 1 33 ? 26.083 32.503 -9.748 1.00 38.80 30 ALA B CA 1
ATOM 1186 C C . ALA B 1 33 ? 24.915 32.480 -8.774 1.00 29.75 30 ALA B C 1
ATOM 1187 O O . ALA B 1 33 ? 23.876 33.092 -9.046 1.00 32.17 30 ALA B O 1
ATOM 1197 N N . PRO B 1 35 ? 23.568 33.162 -4.725 1.00 26.52 32 PRO B N 1
ATOM 1198 C CA . PRO B 1 35 ? 23.954 33.934 -3.538 1.00 28.73 32 PRO B CA 1
ATOM 1199 C C . PRO B 1 35 ? 23.993 33.081 -2.281 1.00 27.83 32 PRO B C 1
ATOM 1200 O O . PRO B 1 35 ? 23.787 33.598 -1.177 1.00 24.32 32 PRO B O 1
ATOM 1204 N N . PHE B 1 36 ? 24.254 31.781 -2.430 1.00 19.25 33 PHE B N 1
ATOM 1205 C CA . PHE B 1 36 ? 24.327 30.887 -1.280 1.00 20.41 33 PHE B CA 1
ATOM 1206 C C . PHE B 1 36 ? 25.132 29.656 -1.663 1.00 19.23 33 PHE B C 1
ATOM 1207 O O . PHE B 1 36 ? 25.426 29.414 -2.836 1.00 23.72 33 PHE B O 1
ATOM 1215 N N . GLN B 1 37 ? 25.484 28.881 -0.652 1.00 17.51 34 GLN B N 1
ATOM 1216 C CA . GLN B 1 37 ? 26.109 27.584 -0.847 1.00 18.75 34 GLN B CA 1
ATOM 1217 C C . GLN B 1 37 ? 25.068 26.518 -0.544 1.00 17.04 34 GLN B C 1
ATOM 1218 O O . GLN B 1 37 ? 24.001 26.816 -0.008 1.00 18.73 34 GLN B O 1
ATOM 1224 N N . ALA B 1 38 ? 25.354 25.270 -0.913 1.00 17.16 35 ALA B N 1
ATOM 1225 C CA . ALA B 1 38 ? 24.285 24.279 -0.834 1.00 16.58 35 ALA B CA 1
ATOM 1226 C C . ALA B 1 38 ? 24.855 22.872 -0.748 1.00 21.80 35 ALA B C 1
ATOM 1227 O O . ALA B 1 38 ? 25.999 22.614 -1.133 1.00 18.47 35 ALA B O 1
ATOM 1237 N N . TRP B 1 40 ? 23.203 18.462 -0.336 1.00 18.12 37 TRP B N 1
ATOM 1238 C CA . TRP B 1 40 ? 22.269 17.463 0.155 1.00 20.25 37 TRP B CA 1
ATOM 1239 C C . TRP B 1 40 ? 22.946 16.710 1.279 1.00 16.18 37 TRP B C 1
ATOM 1240 O O . TRP B 1 40 ? 24.154 16.499 1.256 1.00 16.18 37 TRP B O 1
ATOM 1251 N N . TYR B 1 41 ? 22.171 16.275 2.251 1.00 17.23 38 TYR B N 1
ATOM 1252 C CA . TYR B 1 41 ? 22.708 15.278 3.154 1.00 18.82 38 TYR B CA 1
ATOM 1253 C C . TYR B 1 41 ? 21.616 14.263 3.420 1.00 17.23 38 TYR B C 1
ATOM 1254 O O . TYR B 1 41 ? 20.430 14.571 3.303 1.00 19.66 38 TYR B O 1
ATOM 1263 N N . SER B 1 42 ? 22.027 13.036 3.717 1.00 18.79 39 SER B N 1
ATOM 1264 C CA . SER B 1 42 ? 21.089 11.970 4.033 1.00 20.85 39 SER B CA 1
ATOM 1265 C C . SER B 1 42 ? 21.462 11.350 5.368 1.00 25.01 39 SER B C 1
ATOM 1266 O O . SER B 1 42 ? 22.640 11.117 5.634 1.00 26.01 39 SER B O 1
ATOM 1269 N N . VAL B 1 43 ? 20.461 11.085 6.197 1.00 25.26 40 VAL B N 1
ATOM 1270 C CA . VAL B 1 43 ? 20.652 10.563 7.548 1.00 21.13 40 VAL B CA 1
ATOM 1271 C C . VAL B 1 43 ? 20.065 9.155 7.604 1.00 22.31 40 VAL B C 1
ATOM 1272 O O . VAL B 1 43 ? 18.873 8.974 7.319 1.00 15.60 40 VAL B O 1
ATOM 1276 N N . PRO B 1 44 ? 20.856 8.140 7.951 1.00 25.02 41 PRO B N 1
ATOM 1277 C CA . PRO B 1 44 ? 20.315 6.786 8.062 1.00 23.97 41 PRO B CA 1
ATOM 1278 C C . PRO B 1 44 ? 19.253 6.714 9.142 1.00 26.66 41 PRO B C 1
ATOM 1279 O O . PRO B 1 44 ? 19.260 7.509 10.103 1.00 23.05 41 PRO B O 1
ATOM 1283 N N . PRO B 1 45 ? 18.329 5.761 9.034 1.00 25.97 42 PRO B N 1
ATOM 1284 C CA . PRO B 1 45 ? 17.315 5.569 10.082 1.00 24.65 42 PRO B CA 1
ATOM 1285 C C . PRO B 1 45 ? 17.934 5.458 11.468 1.00 28.19 42 PRO B C 1
ATOM 1286 O O . PRO B 1 45 ? 18.964 4.811 11.661 1.00 28.35 42 PRO B O 1
ATOM 1290 N N . GLY B 1 46 ? 17.303 6.109 12.442 1.00 30.28 43 GLY B N 1
ATOM 1291 C CA . GLY B 1 46 ? 17.794 6.054 13.804 1.00 20.30 43 GLY B CA 1
ATOM 1292 C C . GLY B 1 46 ? 19.069 6.817 14.058 1.00 29.59 43 GLY B C 1
ATOM 1293 O O . GLY B 1 46 ? 19.599 6.748 15.171 1.00 38.91 43 GLY B O 1
ATOM 1294 N N . ASP B 1 47 ? 19.583 7.546 13.079 1.00 24.31 44 ASP B N 1
ATOM 1295 C CA . ASP B 1 47 ? 20.826 8.281 13.242 1.00 22.08 44 ASP B CA 1
ATOM 1296 C C . ASP B 1 47 ? 20.529 9.762 13.436 1.00 26.07 44 ASP B C 1
ATOM 1297 O O . ASP B 1 47 ? 19.380 10.206 13.342 1.00 20.58 44 ASP B O 1
ATOM 1302 N N . GLU B 1 48 ? 21.584 10.530 13.714 1.00 25.22 45 GLU B N 1
ATOM 1303 C CA . GLU B 1 48 ? 21.430 11.971 13.848 1.00 21.70 45 GLU B CA 1
ATOM 1304 C C . GLU B 1 48 ? 22.770 12.649 13.604 1.00 25.65 45 GLU B C 1
ATOM 1305 O O . GLU B 1 48 ? 23.830 12.052 13.782 1.00 28.13 45 GLU B O 1
ATOM 1311 N N . SER B 1 49 ? 22.703 13.909 13.194 1.00 25.28 46 SER B N 1
ATOM 1312 C CA . SER B 1 49 ? 23.886 14.681 12.865 1.00 24.24 46 SER B CA 1
ATOM 1313 C C . SER B 1 49 ? 24.595 15.139 14.133 1.00 26.88 46 SER B C 1
ATOM 1314 O O . SER B 1 49 ? 23.952 15.422 15.146 1.00 28.52 46 SER B O 1
ATOM 1317 N N . PRO B 1 50 ? 25.923 15.212 14.096 1.00 30.54 47 PRO B N 1
ATOM 1318 C CA . PRO B 1 50 ? 26.648 15.913 15.158 1.00 26.12 47 PRO B CA 1
ATOM 1319 C C . PRO B 1 50 ? 26.114 17.328 15.280 1.00 21.88 47 PRO B C 1
ATOM 1320 O O . PRO B 1 50 ? 25.665 17.926 14.304 1.00 26.31 47 PRO B O 1
ATOM 1324 N N . ILE B 1 51 ? 26.141 17.856 16.501 1.00 21.53 48 ILE B N 1
ATOM 1325 C CA . ILE B 1 51 ? 25.570 19.173 16.738 1.00 25.18 48 ILE B CA 1
ATOM 1326 C C . ILE B 1 51 ? 26.287 20.196 15.870 1.00 26.75 48 ILE B C 1
ATOM 1327 O O . ILE B 1 51 ? 27.510 20.145 15.679 1.00 31.11 48 ILE B O 1
ATOM 1332 N N . ASP B 1 52 ? 25.525 21.119 15.313 1.00 25.13 49 ASP B N 1
ATOM 1333 C CA . ASP B 1 52 ? 26.070 22.024 14.317 1.00 24.39 49 ASP B CA 1
ATOM 1334 C C . ASP B 1 52 ? 25.728 23.459 14.682 1.00 29.68 49 ASP B C 1
ATOM 1335 O O . ASP B 1 52 ? 24.632 23.745 15.177 1.00 24.03 49 ASP B O 1
ATOM 1340 N N . GLN B 1 53 ? 26.663 24.367 14.425 1.00 30.52 50 GLN B N 1
ATOM 1341 C CA . GLN B 1 53 ? 26.440 25.765 14.756 1.00 27.50 50 GLN B CA 1
ATOM 1342 C C . GLN B 1 53 ? 27.317 26.619 13.856 1.00 29.86 50 GLN B C 1
ATOM 1343 O O . GLN B 1 53 ? 28.505 26.331 13.705 1.00 32.93 50 GLN B O 1
ATOM 1349 N N . HIS B 1 54 ? 26.750 27.667 13.269 1.00 26.98 51 HIS B N 1
ATOM 1350 C CA . HIS B 1 54 ? 27.508 28.426 12.284 1.00 19.37 51 HIS B CA 1
ATOM 1351 C C . HIS B 1 54 ? 26.847 29.780 12.065 1.00 25.26 51 HIS B C 1
ATOM 1352 O O . HIS B 1 54 ? 25.629 29.916 12.250 1.00 21.60 51 HIS B O 1
ATOM 1359 N N . PRO B 1 55 ? 27.611 30.790 11.649 1.00 25.18 52 PRO B N 1
ATOM 1360 C CA . PRO B 1 55 ? 27.004 32.111 11.419 1.00 24.38 52 PRO B CA 1
ATOM 1361 C C . PRO B 1 55 ? 26.016 32.140 10.255 1.00 23.53 52 PRO B C 1
ATOM 1362 O O . PRO B 1 55 ? 25.102 32.972 10.266 1.00 29.12 52 PRO B O 1
ATOM 1366 N N . GLU B 1 56 ? 26.192 31.284 9.244 1.00 25.95 53 GLU B N 1
ATOM 1367 C CA . GLU B 1 56 ? 25.260 31.242 8.123 1.00 25.90 53 GLU B CA 1
ATOM 1368 C C . GLU B 1 56 ? 23.869 30.841 8.598 1.00 27.58 53 GLU B C 1
ATOM 1369 O O . GLU B 1 56 ? 23.717 29.911 9.397 1.00 26.47 53 GLU B O 1
ATOM 1375 N N . LEU B 1 57 ? 22.850 31.533 8.086 1.00 23.95 54 LEU B N 1
ATOM 1376 C CA . LEU B 1 57 ? 21.501 30.989 8.138 1.00 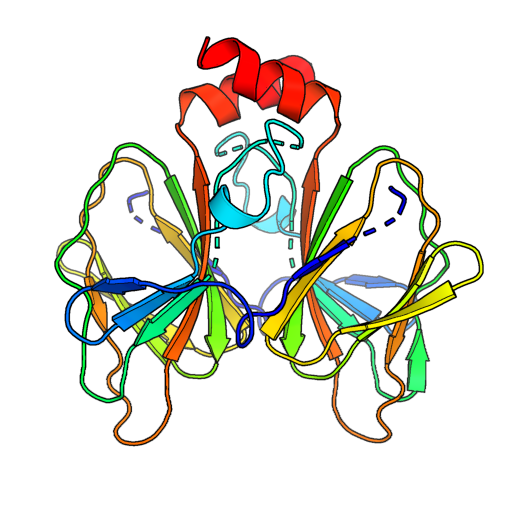22.80 54 LEU B CA 1
ATOM 1377 C C . LEU B 1 57 ? 21.410 29.789 7.210 1.00 28.04 54 LEU B C 1
ATOM 1378 O O . LEU B 1 57 ? 22.132 29.696 6.208 1.00 25.59 54 LEU B O 1
ATOM 1383 N N . GLU B 1 58 ? 20.504 28.867 7.542 1.00 23.67 55 GLU B N 1
ATOM 1384 C CA . GLU B 1 58 ? 20.343 27.636 6.774 1.00 20.29 55 GLU B CA 1
ATOM 1385 C C . GLU B 1 58 ? 18.868 27.370 6.527 1.00 27.37 55 GLU B C 1
ATOM 1386 O O . GLU B 1 58 ? 18.094 27.210 7.475 1.00 28.57 55 GLU B O 1
ATOM 1392 N N . LEU B 1 59 ? 18.493 27.304 5.258 1.00 27.12 56 LEU B N 1
ATOM 1393 C CA . LEU B 1 59 ? 17.170 26.872 4.838 1.00 19.32 56 LEU B CA 1
ATOM 1394 C C . LEU B 1 59 ? 17.256 25.440 4.334 1.00 24.07 56 LEU B C 1
ATOM 1395 O O . LEU B 1 59 ? 18.094 25.134 3.476 1.00 28.04 56 LEU B O 1
ATOM 1400 N N . SER B 1 60 ? 16.407 24.561 4.877 1.00 16.05 57 SER B N 1
ATOM 1401 C CA . SER B 1 60 ? 16.431 23.142 4.542 1.00 16.28 57 SER B CA 1
ATOM 1402 C C . SER B 1 60 ? 15.062 22.687 4.070 1.00 21.02 57 SER B C 1
ATOM 1403 O O . SER B 1 60 ? 14.039 23.061 4.649 1.00 22.44 57 SER B O 1
ATOM 1406 N N . ILE B 1 61 ? 15.047 21.877 3.020 1.00 17.35 58 ILE B N 1
ATOM 1407 C CA . ILE B 1 61 ? 13.828 21.267 2.515 1.00 18.11 58 ILE B CA 1
ATOM 1408 C C . ILE B 1 61 ? 14.000 19.761 2.628 1.00 18.06 58 ILE B C 1
ATOM 1409 O O . ILE B 1 61 ? 15.048 19.223 2.260 1.00 21.80 58 ILE B O 1
ATOM 1414 N N . VAL B 1 62 ? 12.993 19.085 3.160 1.00 15.96 59 VAL B N 1
ATOM 1415 C CA . VAL B 1 62 ? 13.047 17.637 3.322 1.00 11.78 59 VAL B CA 1
ATOM 1416 C C . VAL B 1 62 ? 12.509 17.002 2.044 1.00 20.20 59 VAL B C 1
ATOM 1417 O O . VAL B 1 62 ? 11.330 17.158 1.709 1.00 18.55 59 VAL B O 1
ATOM 1421 N N . VAL B 1 63 ? 13.375 16.292 1.313 1.00 17.35 60 VAL B N 1
ATOM 1422 C CA . VAL B 1 63 ? 12.945 15.679 0.057 1.00 22.81 60 VAL B CA 1
ATOM 1423 C C . VAL B 1 63 ? 12.616 14.202 0.207 1.00 23.21 60 VAL B C 1
ATOM 1424 O O . VAL B 1 63 ? 12.001 13.627 -0.705 1.00 24.61 60 VAL B O 1
ATOM 1428 N N . ALA B 1 64 ? 12.950 13.583 1.338 1.00 15.99 61 ALA B N 1
ATOM 1429 C CA . ALA B 1 64 ? 12.512 12.217 1.609 1.00 17.45 61 ALA B CA 1
ATOM 1430 C C . ALA B 1 64 ? 12.628 11.957 3.103 1.00 19.64 61 ALA B C 1
ATOM 1431 O O . ALA B 1 64 ? 13.542 12.462 3.758 1.00 17.68 61 ALA B O 1
ATOM 1433 N N . GLY B 1 65 ? 11.711 11.143 3.630 1.00 20.19 62 GLY B N 1
ATOM 1434 C CA . GLY B 1 65 ? 11.709 10.853 5.055 1.00 20.55 62 GLY B CA 1
ATOM 1435 C C . GLY B 1 65 ? 11.153 12.001 5.891 1.00 25.28 62 GLY B C 1
ATOM 1436 O O . GLY B 1 65 ? 10.445 12.895 5.395 1.00 23.15 62 GLY B O 1
ATOM 1437 N N . THR B 1 66 ? 11.489 11.972 7.185 1.00 16.68 63 THR B N 1
ATOM 1438 C CA . THR B 1 66 ? 11.018 12.937 8.177 1.00 30.98 63 THR B CA 1
ATOM 1439 C C . THR B 1 66 ? 12.174 13.383 9.062 1.00 33.10 63 THR B C 1
ATOM 1440 O O . THR B 1 66 ? 12.930 12.539 9.553 1.00 28.86 63 THR B O 1
ATOM 1444 N N . ALA B 1 67 ? 12.294 14.695 9.294 1.00 24.77 64 ALA B N 1
ATOM 1445 C CA . ALA B 1 67 ? 13.315 15.232 10.183 1.00 23.92 64 ALA B CA 1
ATOM 1446 C C . ALA B 1 67 ? 12.720 15.609 11.534 1.00 23.19 64 ALA B C 1
ATOM 1447 O O . ALA B 1 67 ? 11.625 16.163 11.611 1.00 21.63 64 ALA B O 1
ATOM 1449 N N . HIS B 1 68 ? 13.448 15.308 12.598 1.00 23.54 65 HIS B N 1
ATOM 1450 C CA . HIS B 1 68 ? 13.198 15.916 13.897 1.00 22.31 65 HIS B CA 1
ATOM 1451 C C . HIS B 1 68 ? 14.400 16.781 14.211 1.00 23.66 65 HIS B C 1
ATOM 1452 O O . HIS B 1 68 ? 15.513 16.277 14.381 1.00 22.56 65 HIS B O 1
ATOM 1459 N N . VAL B 1 69 ? 14.172 18.083 14.246 1.00 19.82 66 VAL B N 1
ATOM 1460 C CA . VAL B 1 69 ? 15.228 19.068 14.399 1.00 25.76 66 VAL B CA 1
ATOM 1461 C C . VAL B 1 69 ? 15.163 19.594 15.821 1.00 28.17 66 VAL B C 1
ATOM 1462 O O . VAL B 1 69 ? 14.141 20.155 16.237 1.00 28.12 66 VAL B O 1
ATOM 1466 N N . THR B 1 70 ? 16.237 19.397 16.576 1.00 26.21 67 THR B N 1
ATOM 1467 C CA . THR B 1 70 ? 16.354 19.976 17.905 1.00 28.50 67 THR B CA 1
ATOM 1468 C C . THR B 1 70 ? 17.145 21.272 17.806 1.00 31.62 67 THR B C 1
ATOM 1469 O O . THR B 1 70 ? 18.300 21.270 17.366 1.00 30.12 67 THR B O 1
ATOM 1473 N N . VAL B 1 71 ? 16.506 22.370 18.201 1.00 28.32 68 VAL B N 1
ATOM 1474 C CA . VAL B 1 71 ? 17.122 23.684 18.295 1.00 35.72 68 VAL B CA 1
ATOM 1475 C C . VAL B 1 71 ? 16.853 24.184 19.702 1.00 39.43 68 VAL B C 1
ATOM 1476 O O . VAL B 1 71 ? 15.688 24.338 20.094 1.00 42.30 68 VAL B O 1
ATOM 1480 N N . GLY B 1 72 ? 17.917 24.388 20.472 1.00 44.10 69 GLY B N 1
ATOM 1481 C CA . GLY B 1 72 ? 17.779 24.773 21.866 1.00 51.76 69 GLY B CA 1
ATOM 1482 C C . GLY B 1 72 ? 17.066 23.739 22.713 1.00 51.42 69 GLY B C 1
ATOM 1483 O O . GLY B 1 72 ? 17.518 22.597 22.827 1.00 53.10 69 GLY B O 1
ATOM 1484 N N . ASP B 1 73 ? 15.947 24.127 23.319 1.00 53.42 70 ASP B N 1
ATOM 1485 C CA . ASP B 1 73 ? 15.126 23.203 24.089 1.00 59.32 70 ASP B CA 1
ATOM 1486 C C . ASP B 1 73 ? 13.863 22.800 23.338 1.00 56.25 70 ASP B C 1
ATOM 1487 O O . ASP B 1 73 ? 12.816 22.583 23.957 1.00 64.48 70 ASP B O 1
ATOM 1489 N N . THR B 1 74 ? 13.936 22.686 22.015 1.00 45.94 71 THR B N 1
ATOM 1490 C CA . THR B 1 74 ? 12.742 22.450 21.218 1.00 43.96 71 THR B CA 1
ATOM 1491 C C . THR B 1 74 ? 13.042 21.486 20.085 1.00 37.81 71 THR B C 1
ATOM 1492 O O . THR B 1 74 ? 14.011 21.677 19.344 1.00 32.96 71 THR B O 1
ATOM 1496 N N . VAL B 1 75 ? 12.195 20.464 19.956 1.00 37.93 72 VAL B N 1
ATOM 1497 C CA . VAL B 1 75 ? 12.201 19.538 18.830 1.00 39.44 72 VAL B CA 1
ATOM 1498 C C . VAL B 1 75 ? 11.098 19.942 17.859 1.00 37.31 72 VAL B C 1
ATOM 1499 O O . VAL B 1 75 ? 9.936 20.097 18.254 1.00 36.12 72 VAL B O 1
ATOM 1503 N N . HIS B 1 76 ? 11.457 20.100 16.588 1.00 28.65 73 HIS B N 1
ATOM 1504 C CA . HIS B 1 76 ? 10.509 20.421 15.537 1.00 27.43 73 HIS B CA 1
ATOM 1505 C C . HIS B 1 76 ? 10.480 19.256 14.561 1.00 25.54 73 HIS B C 1
ATOM 1506 O O . HIS B 1 76 ? 11.536 18.813 14.100 1.00 25.34 73 HIS B O 1
ATOM 1513 N N . GLU B 1 77 ? 9.279 18.759 14.268 1.00 24.55 74 GLU B N 1
ATOM 1514 C CA . GLU B 1 77 ? 9.077 17.660 13.333 1.00 24.83 74 GLU B CA 1
ATOM 1515 C C . GLU B 1 77 ? 8.830 18.222 11.940 1.00 24.60 74 GLU B C 1
ATOM 1516 O O . GLU B 1 77 ? 7.922 19.032 11.740 1.00 26.61 74 GLU B O 1
ATOM 1522 N N . VAL B 1 78 ? 9.630 17.791 10.975 1.00 24.97 75 VAL B N 1
ATOM 1523 C CA . VAL B 1 78 ? 9.535 18.333 9.624 1.00 21.24 75 VAL B CA 1
ATOM 1524 C C . VAL B 1 78 ? 9.368 17.185 8.639 1.00 25.56 75 VAL B C 1
ATOM 1525 O O . VAL B 1 78 ? 10.375 16.597 8.212 1.00 19.37 75 VAL B O 1
ATOM 1529 N N . PRO B 1 79 ? 8.140 16.860 8.233 1.00 22.50 76 PRO B N 1
ATOM 1530 C CA . PRO B 1 79 ? 7.922 15.772 7.275 1.00 17.09 76 PRO B CA 1
ATOM 1531 C C . PRO B 1 79 ? 8.322 16.157 5.855 1.00 24.20 76 PRO B C 1
ATOM 1532 O O . PRO B 1 79 ? 8.561 17.323 5.534 1.00 26.47 76 PRO B O 1
ATOM 1536 N N . HIS B 1 80 ? 8.350 15.129 4.999 1.00 21.94 77 HIS B N 1
ATOM 1537 C CA . HIS B 1 80 ? 8.689 15.260 3.581 1.00 19.20 77 HIS B CA 1
ATOM 1538 C C . HIS B 1 80 ? 7.904 16.393 2.913 1.00 25.58 77 HIS B C 1
ATOM 1539 O O . HIS B 1 80 ? 6.678 16.442 2.986 1.00 23.57 77 HIS B O 1
ATOM 1546 N N . GLY B 1 81 ? 8.616 17.296 2.234 1.00 21.97 78 GLY B N 1
ATOM 1547 C CA . GLY B 1 81 ? 8.005 18.424 1.584 1.00 23.00 78 GLY B CA 1
ATOM 1548 C C . GLY B 1 81 ? 8.076 19.706 2.384 1.00 18.39 78 GLY B C 1
ATOM 1549 O O . GLY B 1 81 ? 8.160 20.785 1.795 1.00 25.55 78 GLY B O 1
ATOM 1550 N N . ASN B 1 82 ? 8.071 19.613 3.712 1.00 10.05 79 ASN B N 1
ATOM 1551 C CA . ASN B 1 82 ? 8.152 20.804 4.540 1.00 16.40 79 ASN B CA 1
ATOM 1552 C C . ASN B 1 82 ? 9.586 21.308 4.634 1.00 23.92 79 ASN B C 1
ATOM 1553 O O . ASN B 1 82 ? 10.540 20.596 4.319 1.00 24.47 79 ASN B O 1
ATOM 1558 N N . ALA B 1 83 ? 9.731 22.560 5.075 1.00 16.29 80 ALA B N 1
ATOM 1559 C CA . ALA B 1 83 ? 11.024 23.219 5.140 1.00 15.41 80 ALA B CA 1
ATOM 1560 C C . ALA B 1 83 ? 11.246 23.776 6.542 1.00 21.20 80 ALA B C 1
ATOM 1561 O O . ALA B 1 83 ? 10.317 23.874 7.352 1.00 16.68 80 ALA B O 1
ATOM 1563 N N . PHE B 1 84 ? 12.500 24.115 6.836 1.00 19.54 81 PHE B N 1
ATOM 1564 C CA . PHE B 1 84 ? 12.798 24.833 8.066 1.00 15.67 81 PHE B CA 1
ATOM 1565 C C . PHE B 1 84 ? 13.984 25.765 7.831 1.00 23.87 81 PHE B C 1
ATOM 1566 O O . PHE B 1 84 ? 14.841 25.504 6.980 1.00 23.77 81 PHE B O 1
ATOM 1574 N N . LEU B 1 85 ? 14.001 26.875 8.574 1.00 22.79 82 LEU B N 1
ATOM 1575 C CA . LEU B 1 85 ? 15.008 27.925 8.449 1.00 16.69 82 LEU B CA 1
ATOM 1576 C C . LEU B 1 85 ? 15.669 28.108 9.801 1.00 18.54 82 LEU B C 1
ATOM 1577 O O . LEU B 1 85 ? 14.983 28.355 10.796 1.00 16.73 82 LEU B O 1
ATOM 1582 N N . LEU B 1 86 ? 16.992 27.976 9.844 1.00 18.81 83 LEU B N 1
ATOM 1583 C CA . LEU B 1 86 ? 17.753 28.166 11.070 1.00 23.90 83 LEU B CA 1
ATOM 1584 C C . LEU B 1 86 ? 18.360 29.557 11.045 1.00 21.40 83 LEU B C 1
ATOM 1585 O O . LEU B 1 86 ? 18.988 29.940 10.058 1.00 24.84 83 LEU B O 1
ATOM 1590 N N . ASN B 1 87 ? 18.134 30.325 12.106 1.00 27.46 84 ASN B N 1
ATOM 1591 C CA . ASN B 1 87 ? 18.752 31.637 12.191 1.00 24.02 84 ASN B CA 1
ATOM 1592 C C . ASN B 1 87 ? 20.238 31.513 12.522 1.00 31.07 84 ASN B C 1
ATOM 1593 O O . ASN B 1 87 ? 20.730 30.455 12.924 1.00 31.03 84 ASN B O 1
ATOM 1598 N N . SER B 1 88 ? 20.946 32.629 12.352 1.00 24.80 85 SER B N 1
ATOM 1599 C CA . SER B 1 88 ? 22.395 32.663 12.519 1.00 28.01 85 SER B CA 1
ATOM 1600 C C . SER B 1 88 ? 22.808 32.180 13.902 1.00 28.44 85 SER B C 1
ATOM 1601 O O . SER B 1 88 ? 22.223 32.580 14.912 1.00 30.06 85 SER B O 1
ATOM 1604 N N . LEU B 1 89 ? 23.799 31.288 13.934 1.00 25.78 86 LEU B N 1
ATOM 1605 C CA . LEU B 1 89 ? 24.469 30.781 15.134 1.00 29.11 86 LEU B CA 1
ATOM 1606 C C . LEU B 1 89 ? 23.570 29.957 16.046 1.00 31.65 86 LEU B C 1
ATOM 1607 O O . LEU B 1 89 ? 23.946 29.685 17.189 1.00 30.67 86 LEU B O 1
ATOM 1612 N N . GLU B 1 90 ? 22.402 29.528 15.583 1.00 29.59 87 GLU B N 1
ATOM 1613 C CA . GLU B 1 90 ? 21.570 28.653 16.402 1.00 30.73 87 GLU B CA 1
ATOM 1614 C C . GLU B 1 90 ? 22.075 27.213 16.298 1.00 26.62 87 GLU B C 1
ATOM 1615 O O . GLU B 1 90 ? 22.154 26.654 15.199 1.00 27.52 87 GLU B O 1
ATOM 1621 N N . ALA B 1 91 ? 22.424 26.615 17.437 1.00 23.72 88 ALA B N 1
ATOM 1622 C CA . ALA B 1 91 ? 22.924 25.243 17.432 1.00 25.52 88 ALA B CA 1
ATOM 1623 C C . ALA B 1 91 ? 21.804 24.286 17.072 1.00 26.74 88 ALA B C 1
ATOM 1624 O O . ALA B 1 91 ? 20.656 24.483 17.476 1.00 31.05 88 ALA B O 1
ATOM 1626 N N . HIS B 1 92 ? 22.123 23.238 16.318 1.00 22.79 89 HIS B N 1
ATOM 1627 C CA . HIS B 1 92 ? 21.041 22.351 15.893 1.00 26.32 89 HIS B CA 1
ATOM 1628 C C . HIS B 1 92 ? 21.547 20.931 15.682 1.00 29.16 89 HIS B C 1
ATOM 1629 O O . HIS B 1 92 ? 22.712 20.707 15.341 1.00 32.03 89 HIS B O 1
ATOM 1636 N N . VAL B 1 93 ? 20.643 19.978 15.894 1.00 20.14 90 VAL B N 1
ATOM 1637 C CA . VAL B 1 93 ? 20.885 18.560 15.655 1.00 21.32 90 VAL B CA 1
ATOM 1638 C C . VAL B 1 93 ? 19.719 18.059 14.821 1.00 21.97 90 VAL B C 1
ATOM 1639 O O . VAL B 1 93 ? 18.561 18.324 15.150 1.00 20.69 90 VAL B O 1
ATOM 1643 N N . VAL B 1 94 ? 20.010 17.360 13.735 1.00 20.82 91 VAL B N 1
ATOM 1644 C CA . VAL B 1 94 ? 18.968 16.826 12.875 1.00 17.08 91 VAL B CA 1
ATOM 1645 C C . VAL B 1 94 ? 18.928 15.319 13.044 1.00 24.92 91 VAL B C 1
ATOM 1646 O O . VAL B 1 94 ? 19.945 14.638 12.867 1.00 29.65 91 VAL B O 1
ATOM 1650 N N . GLN B 1 95 ? 17.747 14.801 13.349 1.00 22.76 92 GLN B N 1
ATOM 1651 C CA . GLN B 1 95 ? 17.560 13.420 13.757 1.00 20.27 92 GLN B CA 1
ATOM 1652 C C . GLN B 1 95 ? 16.612 12.705 12.807 1.00 21.79 92 GLN B C 1
ATOM 1653 O O . GLN B 1 95 ? 15.592 13.267 12.404 1.00 22.50 92 GLN B O 1
ATOM 1659 N N . ASN B 1 96 ? 16.937 11.456 12.461 1.00 19.56 93 ASN B N 1
ATOM 1660 C CA . ASN B 1 96 ? 16.039 10.597 11.700 1.00 18.46 93 ASN B CA 1
ATOM 1661 C C . ASN B 1 96 ? 15.505 9.550 12.666 1.00 22.55 93 ASN B C 1
ATOM 1662 O O . ASN B 1 96 ? 16.200 8.588 13.000 1.00 21.72 93 ASN B O 1
ATOM 1667 N N . ARG B 1 97 ? 14.273 9.741 13.120 1.00 22.32 94 ARG B N 1
ATOM 1668 C CA . ARG B 1 97 ? 13.663 8.827 14.073 1.00 30.09 94 ARG B CA 1
ATOM 1669 C C . ARG B 1 97 ? 12.992 7.651 13.396 1.00 30.34 94 ARG B C 1
ATOM 1670 O O . ARG B 1 97 ? 12.447 6.783 14.089 1.00 35.09 94 ARG B O 1
ATOM 1678 N N . SER B 1 98 ? 13.005 7.613 12.068 1.00 19.67 95 SER B N 1
ATOM 1679 C CA . SER B 1 98 ? 12.399 6.506 11.350 1.00 32.68 95 SER B CA 1
ATOM 1680 C C . SER B 1 98 ? 13.188 5.228 11.594 1.00 34.20 95 SER B C 1
ATOM 1681 O O . SER B 1 98 ? 14.400 5.248 11.810 1.00 37.27 95 SER B O 1
ATOM 1684 N N . ALA B 1 99 ? 12.494 4.102 11.551 1.00 37.53 96 ALA B N 1
ATOM 1685 C CA . ALA B 1 99 ? 13.184 2.829 11.678 1.00 34.88 96 ALA B CA 1
ATOM 1686 C C . ALA B 1 99 ? 13.608 2.250 10.333 1.00 35.34 96 ALA B C 1
ATOM 1687 O O . ALA B 1 99 ? 14.468 1.364 10.302 1.00 38.35 96 ALA B O 1
ATOM 1689 N N . ASP B 1 100 ? 13.057 2.746 9.224 1.00 30.84 97 ASP B N 1
ATOM 1690 C CA . ASP B 1 100 ? 13.299 2.139 7.914 1.00 37.80 97 ASP B CA 1
ATOM 1691 C C . ASP B 1 100 ? 13.483 3.130 6.771 1.00 33.82 97 ASP B C 1
ATOM 1692 O O . ASP B 1 100 ? 13.956 2.725 5.705 1.00 39.55 97 ASP B O 1
ATOM 1697 N N . GLU B 1 101 ? 13.120 4.395 6.929 1.00 30.76 98 GLU B N 1
ATOM 1698 C CA . GLU B 1 101 ? 13.111 5.353 5.833 1.00 37.20 98 GLU B CA 1
ATOM 1699 C C . GLU B 1 101 ? 14.301 6.297 5.959 1.00 32.64 98 GLU B C 1
ATOM 1700 O O . GLU B 1 101 ? 14.520 6.890 7.021 1.00 33.07 98 GLU B O 1
ATOM 1706 N N . VAL B 1 102 ? 15.086 6.411 4.890 1.00 28.53 99 VAL B N 1
ATOM 1707 C CA . VAL B 1 102 ? 16.201 7.350 4.886 1.00 22.83 99 VAL B CA 1
ATOM 1708 C C . VAL B 1 102 ? 15.652 8.770 4.872 1.00 29.44 99 VAL B C 1
ATOM 1709 O O . VAL B 1 102 ? 14.620 9.051 4.247 1.00 22.29 99 VAL B O 1
ATOM 1713 N N . LEU B 1 103 ? 16.315 9.669 5.597 1.00 15.19 100 LEU B N 1
ATOM 1714 C CA . LEU B 1 103 ? 15.968 11.090 5.599 1.00 18.67 100 LEU B CA 1
ATOM 1715 C C . LEU B 1 103 ? 16.950 11.820 4.698 1.00 10.32 100 LEU B C 1
ATOM 1716 O O . LEU B 1 103 ? 18.158 11.770 4.930 1.00 15.21 100 LEU B O 1
ATOM 1721 N N . THR B 1 104 ? 16.447 12.483 3.675 1.00 14.97 101 THR B N 1
ATOM 1722 C CA . THR B 1 104 ? 17.310 13.251 2.792 1.00 21.06 101 THR B CA 1
ATOM 1723 C C . THR B 1 104 ? 16.865 14.707 2.804 1.00 24.55 101 THR B C 1
ATOM 1724 O O . THR B 1 104 ? 15.667 15.004 2.806 1.00 18.17 101 THR B O 1
ATOM 1728 N N . VAL B 1 105 ? 17.828 15.614 2.867 1.00 20.21 102 VAL B N 1
ATOM 1729 C CA . VAL B 1 105 ? 17.534 17.028 3.018 1.00 20.51 102 VAL B CA 1
ATOM 1730 C C . VAL B 1 105 ? 18.356 17.802 2.003 1.00 19.12 102 VAL B C 1
ATOM 1731 O O . VAL B 1 105 ? 19.518 17.466 1.749 1.00 19.99 102 VAL B O 1
ATOM 1735 N N . PHE B 1 106 ? 17.758 18.842 1.430 1.00 14.40 103 PHE B N 1
ATOM 1736 C CA . PHE B 1 106 ? 18.502 19.847 0.681 1.00 14.66 103 PHE B CA 1
ATOM 1737 C C . PHE B 1 106 ? 18.644 21.113 1.524 1.00 19.34 103 PHE B C 1
ATOM 1738 O O . PHE B 1 106 ? 17.647 21.662 1.988 1.00 19.78 103 PHE B O 1
ATOM 1746 N N . SER B 1 107 ? 19.877 21.586 1.716 1.00 18.49 104 SER B N 1
ATOM 1747 C CA . SER B 1 107 ? 20.130 22.810 2.472 1.00 21.24 104 SER B CA 1
ATOM 1748 C C . SER B 1 107 ? 20.780 23.865 1.590 1.00 21.52 104 SER B C 1
ATOM 1749 O O . SER B 1 107 ? 21.764 23.581 0.894 1.00 24.51 104 SER B O 1
ATOM 1752 N N . ALA B 1 108 ? 20.251 25.080 1.652 1.00 17.92 105 ALA B N 1
ATOM 1753 C CA . ALA B 1 108 ? 20.943 26.281 1.210 1.00 17.56 105 ALA B CA 1
ATOM 1754 C C . ALA B 1 108 ? 21.379 27.088 2.433 1.00 23.79 105 ALA B C 1
ATOM 1755 O O . ALA B 1 108 ? 20.665 27.132 3.438 1.00 21.41 105 ALA B O 1
ATOM 1757 N N . TYR B 1 109 ? 22.566 27.707 2.367 1.00 19.50 106 TYR B N 1
ATOM 1758 C CA . TYR B 1 109 ? 23.064 28.459 3.511 1.00 18.13 106 TYR B CA 1
ATOM 1759 C C . TYR B 1 109 ? 23.922 29.627 3.044 1.00 18.44 106 TYR B C 1
ATOM 1760 O O . TYR B 1 109 ? 24.573 29.571 1.994 1.00 22.59 106 TYR B O 1
ATOM 1769 N N . TRP B 1 110 ? 23.901 30.696 3.840 1.00 22.30 107 TRP B N 1
ATOM 1770 C CA . TRP B 1 110 ? 24.455 31.982 3.444 1.00 19.11 107 TRP B CA 1
ATOM 1771 C C . TRP B 1 110 ? 24.746 32.809 4.693 1.00 28.11 107 TRP B C 1
ATOM 1772 O O . TRP B 1 110 ? 24.034 32.708 5.697 1.00 20.73 107 TRP B O 1
ATOM 1783 N N . TYR B 1 111 ? 25.798 33.633 4.615 1.00 28.77 108 TYR B N 1
ATOM 1784 C CA . TYR B 1 111 ? 26.107 34.565 5.688 1.00 25.79 108 TYR B CA 1
ATOM 1785 C C . TYR B 1 111 ? 25.096 35.717 5.702 1.00 24.23 108 TYR B C 1
ATOM 1786 O O . TYR B 1 111 ? 24.612 36.138 4.645 1.00 22.77 108 TYR B O 1
ATOM 1795 N N . PRO B 1 112 ? 24.760 36.238 6.893 1.00 32.43 109 PRO B N 1
ATOM 1796 C CA . PRO B 1 112 ? 23.818 37.375 6.976 1.00 33.63 109 PRO B CA 1
ATOM 1797 C C . PRO B 1 112 ? 24.189 38.567 6.102 1.00 40.70 109 PRO B C 1
ATOM 1798 O O . PRO B 1 112 ? 23.311 39.177 5.477 1.00 41.41 109 PRO B O 1
ATOM 1802 N N . GLU B 1 113 ? 25.479 38.907 6.041 1.00 41.39 110 GLU B N 1
ATOM 1803 C CA . GLU B 1 113 ? 25.933 40.012 5.202 1.00 48.04 110 GLU B CA 1
ATOM 1804 C C . GLU B 1 113 ? 25.532 39.807 3.742 1.00 46.90 110 GLU B C 1
ATOM 1805 O O . GLU B 1 113 ? 25.096 40.752 3.075 1.00 40.91 110 GLU B O 1
ATOM 1811 N N . ALA B 1 114 ? 25.670 38.577 3.229 1.00 39.04 111 ALA B N 1
ATOM 1812 C CA . ALA B 1 114 ? 25.283 38.298 1.846 1.00 37.60 111 ALA B CA 1
ATOM 1813 C C . ALA B 1 114 ? 23.822 38.656 1.592 1.00 39.57 111 ALA B C 1
ATOM 1814 O O . ALA B 1 114 ? 23.487 39.227 0.545 1.00 39.91 111 ALA B O 1
ATOM 1816 N N . ALA B 1 115 ? 22.938 38.336 2.540 1.00 41.37 112 ALA B N 1
ATOM 1817 C CA . ALA B 1 115 ? 21.512 38.550 2.312 1.00 42.04 112 ALA B CA 1
ATOM 1818 C C . ALA B 1 115 ? 21.163 40.032 2.326 1.00 44.51 112 ALA B C 1
ATOM 1819 O O . ALA B 1 115 ? 20.345 40.483 1.516 1.00 44.25 112 ALA B O 1
ATOM 1821 N N . THR B 1 116 ? 21.763 40.805 3.240 1.00 44.61 113 THR B N 1
ATOM 1822 C CA . THR B 1 116 ? 21.463 42.235 3.293 1.00 53.50 113 THR B CA 1
ATOM 1823 C C . THR B 1 116 ? 22.126 42.982 2.136 1.00 56.41 113 THR B C 1
ATOM 1824 O O . THR B 1 116 ? 21.542 43.926 1.587 1.00 59.08 113 THR B O 1
ATOM 1828 N N . ALA B 1 117 ? 23.337 42.566 1.743 1.00 51.09 114 ALA B N 1
ATOM 1829 C CA . ALA B 1 117 ? 23.959 43.115 0.540 1.00 46.72 114 ALA B CA 1
ATOM 1830 C C . ALA B 1 117 ? 23.094 42.872 -0.691 1.00 51.70 114 ALA B C 1
ATOM 1831 O O . ALA B 1 117 ? 23.020 43.721 -1.587 1.00 57.07 114 ALA B O 1
ATOM 1833 N N . ALA B 1 118 ? 22.440 41.713 -0.759 1.00 51.49 115 ALA B N 1
ATOM 1834 C CA . ALA B 1 118 ? 21.588 41.411 -1.901 1.00 48.31 115 ALA B CA 1
ATOM 1835 C C . ALA B 1 118 ? 20.387 42.348 -1.949 1.00 59.60 115 ALA B C 1
ATOM 1836 O O . ALA B 1 118 ? 20.095 42.952 -2.989 1.00 60.68 115 ALA B O 1
ATOM 1838 N N . ALA B 1 119 ? 19.692 42.496 -0.820 1.00 65.84 116 ALA B N 1
ATOM 1839 C CA . ALA B 1 119 ? 18.429 43.225 -0.816 1.00 66.48 116 ALA B CA 1
ATOM 1840 C C . ALA B 1 119 ? 18.630 44.724 -1.003 1.00 68.10 116 ALA B C 1
ATOM 1841 O O . ALA B 1 119 ? 17.732 45.408 -1.509 1.00 69.26 116 ALA B O 1
ATOM 1843 N N . GLU B 1 120 ? 19.783 45.260 -0.602 1.00 62.82 117 GLU B N 1
ATOM 1844 C CA . GLU B 1 120 ? 20.034 46.667 -0.884 1.00 68.88 117 GLU B CA 1
ATOM 1845 C C . GLU B 1 120 ? 20.202 46.905 -2.381 1.00 71.48 117 GLU B C 1
ATOM 1846 O O . GLU B 1 120 ? 19.884 47.994 -2.871 1.00 74.34 117 GLU B O 1
ATOM 1852 N N . ALA B 1 121 ? 20.674 45.897 -3.125 1.00 67.42 118 ALA B N 1
ATOM 1853 C CA . ALA B 1 121 ? 20.744 46.026 -4.576 1.00 66.33 118 ALA B CA 1
ATOM 1854 C C . ALA B 1 121 ? 19.353 46.103 -5.194 1.00 74.60 118 ALA B C 1
ATOM 1855 O O . ALA B 1 121 ? 19.170 46.747 -6.234 1.00 79.42 118 ALA B O 1
ATOM 1857 N N . LEU B 1 122 ? 18.364 45.464 -4.569 1.00 72.82 119 LEU B N 1
ATOM 1858 C CA . LEU B 1 122 ? 16.974 45.595 -4.981 1.00 71.69 119 LEU B CA 1
ATOM 1859 C C . LEU B 1 122 ? 16.377 46.961 -4.653 1.00 74.58 119 LEU B C 1
ATOM 1860 O O . LEU B 1 122 ? 15.189 47.166 -4.924 1.00 76.32 119 LEU B O 1
ATOM 1865 N N . ALA B 1 123 ? 17.146 47.887 -4.085 1.00 77.50 120 ALA B N 1
ATOM 1866 C CA . ALA B 1 123 ? 16.619 49.200 -3.703 1.00 76.17 120 ALA B CA 1
ATOM 1867 C C . ALA B 1 123 ? 16.926 50.268 -4.754 1.00 75.57 120 ALA B C 1
ATOM 1868 O O . ALA B 1 123 ? 18.045 50.361 -5.259 1.00 75.19 120 ALA B O 1
#

Organism: Kribbella flavida (strain DSM 17836 / JCM 10339 / NBRC 14399) (NCBI:txid479435)

B-factor: mean 29.77, std 13.11, range [9.42, 93.04]